Protein AF-A0A942MLQ5-F1 (afdb_monomer_lite)

pLDDT: mean 84.79, std 12.41, range [38.28, 97.06]

Secondary structure (DSSP, 8-state):
-HHHHHHHHHHHHHHHHHHHHHHHHHHHHHHHHHHH---HHHHHHHHHHHHHHHHHHHHHHHHHHH--HHHHHHHHHTT-TTHHHHHHHHHTHHHHHHIIIIIIHHHHHHHHHHHHHHHHHHHHHH-TT--HHHHHHHHHHHHHHHHHHHHHHHHHHHHHTHHHHHHHHHHHHHHHHHHH----S----GGGGG-

Radius of gyration: 20.48 Å; chains: 1; bounding box: 47×45×60 Å

Sequence (195 aa):
MTRLLFRNIKHAAVVGAATFFSAILIIFGSGIFFNKVTSLFLYFIFLIAIILVGIIFDIIGVAAAAATEPPLCARAAKKQAGALQAINLVRNADRVASFSNDVIGDIAGTVSGAIGASIIFRLVLLEPGLNTFVYGAVMTGAVAALTVSGKAFGKSYAINEANEIIFFVGKLIYIVEKKFGFKLTGKINRREKRR

Structure (mmCIF, N/CA/C/O backbone):
data_AF-A0A942MLQ5-F1
#
_entry.id   AF-A0A942MLQ5-F1
#
loop_
_atom_site.group_PDB
_atom_site.id
_atom_site.type_symbol
_atom_site.label_atom_id
_atom_site.label_alt_id
_atom_site.label_comp_id
_atom_site.label_asym_id
_atom_site.label_entity_id
_atom_site.label_seq_id
_atom_site.pdbx_PDB_ins_code
_atom_site.Cartn_x
_atom_site.Cartn_y
_atom_site.Cartn_z
_atom_site.occupancy
_atom_site.B_iso_or_equiv
_atom_site.auth_seq_id
_atom_site.auth_comp_id
_atom_site.auth_asym_id
_atom_site.auth_atom_id
_atom_site.pdbx_PDB_model_num
ATOM 1 N N . MET A 1 1 ? -6.779 32.121 12.529 1.00 60.00 1 MET A N 1
ATOM 2 C CA . MET A 1 1 ? -6.423 31.633 11.176 1.00 60.00 1 MET A CA 1
ATOM 3 C C . MET A 1 1 ? -4.965 31.167 11.082 1.00 60.00 1 MET A C 1
ATOM 5 O O . MET A 1 1 ? -4.725 30.019 10.737 1.00 60.00 1 MET A O 1
ATOM 9 N N . THR A 1 2 ? -3.991 31.979 11.499 1.00 69.44 2 THR A N 1
ATOM 10 C CA . THR A 1 2 ? -2.543 31.672 11.453 1.00 69.44 2 THR A CA 1
ATOM 11 C C . THR A 1 2 ? -2.113 30.413 12.222 1.00 69.44 2 THR A C 1
ATOM 13 O O . THR A 1 2 ? -1.355 29.614 11.687 1.00 69.44 2 THR A O 1
ATOM 16 N N . ARG A 1 3 ? -2.621 30.149 13.437 1.00 67.31 3 ARG A N 1
ATOM 17 C CA . ARG A 1 3 ? -2.227 28.945 14.213 1.00 67.31 3 ARG A CA 1
ATOM 18 C C . ARG A 1 3 ? -2.644 27.611 13.571 1.00 67.31 3 ARG A C 1
ATOM 20 O O . ARG A 1 3 ? -1.931 26.625 13.730 1.00 67.31 3 ARG A O 1
ATOM 27 N N . LEU A 1 4 ? -3.767 27.577 12.848 1.00 67.25 4 LEU A N 1
ATOM 28 C CA . LEU A 1 4 ? -4.216 26.383 12.117 1.00 67.25 4 LEU A CA 1
ATOM 29 C C . LEU A 1 4 ? -3.331 26.125 10.892 1.00 67.25 4 LEU A C 1
ATOM 31 O O . LEU A 1 4 ? -2.903 24.994 10.687 1.00 67.25 4 LEU A O 1
ATOM 35 N N . LEU A 1 5 ? -2.974 27.183 10.157 1.00 71.94 5 LEU A N 1
ATOM 36 C CA . LEU A 1 5 ? -2.016 27.120 9.049 1.00 71.94 5 LEU A CA 1
ATOM 37 C C . LEU A 1 5 ? -0.646 26.608 9.507 1.00 71.94 5 LEU A C 1
ATOM 39 O O . LEU A 1 5 ? -0.143 25.638 8.951 1.00 71.94 5 LEU A O 1
ATOM 43 N N . PHE A 1 6 ? -0.080 27.178 10.575 1.00 69.62 6 PHE A N 1
ATOM 44 C CA . PHE A 1 6 ? 1.202 26.711 11.116 1.00 69.62 6 PHE A CA 1
ATOM 45 C C . PHE A 1 6 ? 1.158 25.249 11.578 1.00 69.62 6 PHE A C 1
ATOM 47 O O . PHE A 1 6 ? 2.140 24.528 11.414 1.00 69.62 6 PHE A O 1
ATOM 54 N N . ARG A 1 7 ? 0.034 24.787 12.142 1.00 71.38 7 ARG A N 1
ATOM 55 C CA . ARG A 1 7 ? -0.126 23.384 12.549 1.00 71.38 7 ARG A CA 1
ATOM 56 C C . ARG A 1 7 ? -0.173 22.453 11.335 1.00 71.38 7 ARG A C 1
ATOM 58 O O . ARG A 1 7 ? 0.534 21.451 11.331 1.00 71.38 7 ARG A O 1
ATOM 65 N N . ASN A 1 8 ? -0.937 22.801 10.303 1.00 77.88 8 ASN A N 1
ATOM 66 C CA . ASN A 1 8 ? -1.036 22.001 9.080 1.00 77.88 8 ASN A CA 1
ATOM 67 C C . ASN A 1 8 ? 0.301 21.949 8.324 1.00 77.88 8 ASN A C 1
ATOM 69 O O . ASN A 1 8 ? 0.702 20.876 7.890 1.00 77.88 8 ASN A O 1
ATOM 73 N N . ILE A 1 9 ? 1.037 23.066 8.259 1.00 79.69 9 ILE A N 1
ATOM 74 C CA . ILE A 1 9 ? 2.380 23.122 7.656 1.00 79.69 9 ILE A CA 1
ATOM 75 C C . ILE A 1 9 ? 3.360 22.219 8.411 1.00 79.69 9 ILE A C 1
ATOM 77 O O . ILE A 1 9 ? 4.102 21.467 7.788 1.00 79.69 9 ILE A O 1
ATOM 81 N N . LYS A 1 10 ? 3.346 22.238 9.751 1.00 76.12 10 LYS A N 1
ATOM 82 C CA . LYS A 1 10 ? 4.189 21.335 10.552 1.00 76.12 10 LYS A CA 1
ATOM 83 C C . LYS A 1 10 ? 3.847 19.867 10.303 1.00 76.12 10 LYS A C 1
ATOM 85 O O . LYS A 1 10 ? 4.757 19.061 10.158 1.00 76.12 10 LYS A O 1
ATOM 90 N N . HIS A 1 11 ? 2.562 19.518 10.231 1.00 72.44 11 HIS A N 1
ATOM 91 C CA . HIS A 1 11 ? 2.149 18.149 9.917 1.00 72.44 11 HIS A CA 1
ATOM 92 C C . HIS A 1 11 ? 2.596 17.722 8.516 1.00 72.44 11 HIS A C 1
ATOM 94 O O . HIS A 1 11 ? 3.196 16.659 8.387 1.00 72.44 11 HIS A O 1
ATOM 100 N N . ALA A 1 12 ? 2.389 18.562 7.500 1.00 77.75 12 ALA A N 1
ATOM 101 C CA . ALA A 1 12 ? 2.838 18.289 6.137 1.00 77.75 12 ALA A CA 1
ATOM 102 C C . ALA A 1 12 ? 4.365 18.117 6.056 1.00 77.75 12 ALA A C 1
ATOM 104 O O . ALA A 1 12 ? 4.843 17.162 5.453 1.00 77.75 12 ALA A O 1
ATOM 105 N N . ALA A 1 13 ? 5.133 18.981 6.729 1.00 79.00 13 ALA A N 1
ATOM 106 C CA . ALA A 1 13 ? 6.591 18.887 6.771 1.00 79.00 13 ALA A CA 1
ATOM 107 C C . ALA A 1 13 ? 7.080 17.586 7.431 1.00 79.00 13 ALA A C 1
ATOM 109 O O . ALA A 1 13 ? 8.013 16.958 6.935 1.00 79.00 13 ALA A O 1
ATOM 110 N N . VAL A 1 14 ? 6.437 17.152 8.522 1.00 79.19 14 VAL A N 1
ATOM 111 C CA . VAL A 1 14 ? 6.775 15.887 9.196 1.00 79.19 14 VAL A CA 1
ATOM 112 C C . VAL A 1 14 ? 6.458 14.685 8.308 1.00 79.19 14 VAL A C 1
ATOM 114 O O . VAL A 1 14 ? 7.290 13.787 8.195 1.00 79.19 14 VAL A O 1
ATOM 117 N N . VAL A 1 15 ? 5.291 14.669 7.657 1.00 75.94 15 VAL A N 1
ATOM 118 C CA . VAL A 1 15 ? 4.901 13.586 6.741 1.00 75.94 15 VAL A CA 1
ATOM 119 C C . VAL A 1 15 ? 5.849 13.524 5.542 1.00 75.94 15 VAL A C 1
ATOM 121 O O . VAL A 1 15 ? 6.366 12.453 5.230 1.00 75.94 15 VAL A O 1
ATOM 124 N N . GLY A 1 16 ? 6.159 14.666 4.924 1.00 80.06 16 GLY A N 1
ATOM 125 C CA . GLY A 1 16 ? 7.099 14.743 3.805 1.00 80.06 16 GLY A CA 1
ATOM 126 C C . GLY A 1 16 ? 8.504 14.267 4.181 1.00 80.06 16 GLY A C 1
ATOM 127 O O . GLY A 1 16 ? 9.075 13.427 3.488 1.00 80.06 16 GLY A O 1
ATOM 128 N N . ALA A 1 17 ? 9.038 14.719 5.321 1.00 80.81 17 ALA A N 1
ATOM 129 C CA . ALA A 1 17 ? 10.341 14.267 5.807 1.00 80.81 17 ALA A CA 1
ATOM 130 C C . ALA A 1 17 ? 10.352 12.757 6.101 1.00 80.81 17 ALA A C 1
ATOM 132 O O . ALA A 1 17 ? 11.268 12.053 5.680 1.00 80.81 17 ALA A O 1
ATOM 133 N N . ALA A 1 18 ? 9.322 12.234 6.773 1.00 75.62 18 ALA A N 1
ATOM 134 C CA . ALA A 1 18 ? 9.212 10.804 7.058 1.00 75.62 18 ALA A CA 1
ATOM 135 C C . ALA A 1 18 ? 9.155 9.961 5.772 1.00 75.62 18 ALA A C 1
ATOM 137 O O . ALA A 1 18 ? 9.819 8.926 5.681 1.00 75.62 18 ALA A O 1
ATOM 138 N N . THR A 1 19 ? 8.417 10.425 4.762 1.00 77.00 19 THR A N 1
ATOM 139 C CA . THR A 1 19 ? 8.306 9.770 3.447 1.00 77.00 19 THR A CA 1
ATOM 140 C C . THR A 1 19 ? 9.649 9.773 2.720 1.00 77.00 19 THR A C 1
ATOM 142 O O . THR A 1 19 ? 10.080 8.744 2.212 1.00 77.00 19 THR A O 1
ATOM 145 N N . PHE A 1 20 ? 10.374 10.893 2.748 1.00 80.12 20 PHE A N 1
ATOM 146 C CA . PHE A 1 20 ? 11.703 11.003 2.146 1.00 80.12 20 PHE A CA 1
ATOM 147 C C . PHE A 1 20 ? 12.713 10.022 2.763 1.00 80.12 20 PHE A C 1
ATOM 149 O O . PHE A 1 20 ? 13.346 9.246 2.046 1.00 80.12 20 PHE A O 1
ATOM 156 N N . PHE A 1 21 ? 12.841 10.004 4.096 1.00 80.69 21 PHE A N 1
ATOM 157 C CA . PHE A 1 21 ? 13.790 9.108 4.768 1.00 80.69 21 PHE A CA 1
ATOM 158 C C . PHE A 1 21 ? 13.411 7.632 4.617 1.00 80.69 21 PHE A C 1
ATOM 160 O O . PHE A 1 21 ? 14.289 6.792 4.412 1.00 80.69 21 PHE A O 1
ATOM 167 N N . SER A 1 22 ? 12.118 7.304 4.686 1.00 73.94 22 SER A N 1
ATOM 168 C CA . SER A 1 22 ? 11.652 5.929 4.470 1.00 73.94 22 SER A CA 1
ATOM 169 C C . SER A 1 22 ? 11.869 5.471 3.027 1.00 73.94 22 SER A C 1
ATOM 171 O O . SER A 1 22 ? 12.353 4.358 2.826 1.00 73.94 22 SER A O 1
ATOM 173 N N . ALA A 1 23 ? 11.619 6.331 2.034 1.00 75.81 23 ALA A N 1
ATOM 174 C CA . ALA A 1 23 ? 11.905 6.039 0.632 1.00 75.81 23 ALA A CA 1
ATOM 175 C C . ALA A 1 23 ? 13.398 5.762 0.406 1.00 75.81 23 ALA A C 1
ATOM 177 O O . ALA A 1 23 ? 13.736 4.744 -0.196 1.00 75.81 23 ALA A O 1
ATOM 178 N N . ILE A 1 24 ? 14.297 6.597 0.947 1.00 80.38 24 ILE A N 1
ATOM 179 C CA . ILE A 1 24 ? 15.747 6.355 0.863 1.00 80.38 24 ILE A CA 1
ATOM 180 C C . ILE A 1 24 ? 16.102 5.005 1.475 1.00 80.38 24 ILE A C 1
ATOM 182 O O . ILE A 1 24 ? 16.801 4.224 0.838 1.00 80.38 24 ILE A O 1
ATOM 186 N N . LEU A 1 25 ? 15.613 4.709 2.680 1.00 81.50 25 LEU A N 1
ATOM 187 C CA . LEU A 1 25 ? 15.942 3.471 3.384 1.00 81.50 25 LEU A CA 1
ATOM 188 C C . LEU A 1 25 ? 15.475 2.233 2.605 1.00 81.50 25 LEU A C 1
ATOM 190 O O . LEU A 1 25 ? 16.224 1.262 2.487 1.00 81.50 25 LEU A O 1
ATOM 194 N N . ILE A 1 26 ? 14.273 2.282 2.025 1.00 77.19 26 ILE A N 1
ATOM 195 C CA . ILE A 1 26 ? 13.730 1.196 1.203 1.00 77.19 26 ILE A CA 1
ATOM 196 C C . ILE A 1 26 ? 14.521 1.050 -0.098 1.00 77.19 26 ILE A C 1
ATOM 198 O O . ILE A 1 26 ? 14.861 -0.074 -0.465 1.00 77.19 26 ILE A O 1
ATOM 202 N N . ILE A 1 27 ? 14.852 2.148 -0.784 1.00 77.38 27 ILE A N 1
ATOM 203 C CA . ILE A 1 27 ? 15.607 2.114 -2.046 1.00 77.38 27 ILE A CA 1
ATOM 204 C C . ILE A 1 27 ? 17.033 1.607 -1.810 1.00 77.38 27 ILE A C 1
ATOM 206 O O . ILE A 1 27 ? 17.480 0.712 -2.525 1.00 77.38 27 ILE A O 1
ATOM 210 N N . PHE A 1 28 ? 17.729 2.101 -0.783 1.00 79.88 28 PHE A N 1
ATOM 211 C CA . PHE A 1 28 ? 19.068 1.622 -0.424 1.00 79.88 28 PHE A CA 1
ATOM 212 C C . PHE A 1 28 ? 19.047 0.145 -0.020 1.00 79.88 28 PHE A C 1
ATOM 214 O O . PHE A 1 28 ? 19.855 -0.643 -0.512 1.00 79.88 28 PHE A O 1
ATOM 221 N N . GLY A 1 29 ? 18.099 -0.249 0.839 1.00 76.50 29 GLY A N 1
ATOM 222 C CA . GLY A 1 29 ? 17.946 -1.638 1.273 1.00 76.50 29 GLY A CA 1
ATOM 223 C C . GLY A 1 29 ? 17.643 -2.581 0.107 1.00 76.50 29 GLY A C 1
ATOM 224 O O . GLY A 1 29 ? 18.272 -3.632 -0.024 1.00 76.50 29 GLY A O 1
ATOM 225 N N . SER A 1 30 ? 16.740 -2.170 -0.786 1.00 72.12 30 SER A N 1
ATOM 226 C CA . SER A 1 30 ? 16.401 -2.926 -1.994 1.00 72.12 30 SER A CA 1
ATOM 227 C C . SER A 1 30 ? 17.587 -3.000 -2.956 1.00 72.12 30 SER A C 1
ATOM 229 O O . SER A 1 30 ? 17.859 -4.065 -3.496 1.00 72.12 30 SER A O 1
ATOM 231 N N . GLY A 1 31 ? 18.352 -1.916 -3.127 1.00 72.88 31 GLY A N 1
ATOM 232 C CA . GLY A 1 31 ? 19.551 -1.889 -3.970 1.00 72.88 31 GLY A CA 1
ATOM 233 C C . GLY A 1 31 ? 20.620 -2.892 -3.525 1.00 72.88 31 GLY A C 1
ATOM 234 O O . GLY A 1 31 ? 21.163 -3.626 -4.351 1.00 72.88 31 GLY A O 1
ATOM 235 N N . ILE A 1 32 ? 20.868 -3.006 -2.214 1.00 75.69 32 ILE A N 1
ATOM 236 C CA . ILE A 1 32 ? 21.791 -4.011 -1.653 1.00 75.69 32 ILE A CA 1
ATOM 237 C C . ILE A 1 32 ? 21.293 -5.435 -1.937 1.00 75.69 32 ILE A C 1
ATOM 239 O O . ILE A 1 32 ? 22.094 -6.316 -2.257 1.00 75.69 32 ILE A O 1
ATOM 243 N N . PHE A 1 33 ? 19.981 -5.669 -1.836 1.00 73.12 33 PHE A N 1
ATOM 244 C CA . PHE A 1 33 ? 19.376 -6.963 -2.150 1.00 73.12 33 PHE A CA 1
ATOM 245 C C . PHE A 1 33 ? 19.506 -7.294 -3.643 1.00 73.12 33 PHE A C 1
ATOM 247 O O . PHE A 1 33 ? 19.950 -8.385 -4.000 1.00 73.12 33 PHE A O 1
ATOM 254 N N . PHE A 1 34 ? 19.217 -6.333 -4.520 1.00 72.00 34 PHE A N 1
ATOM 255 C CA . PHE A 1 34 ? 19.282 -6.508 -5.969 1.00 72.00 34 PHE A CA 1
ATOM 256 C C . PHE A 1 34 ? 20.694 -6.734 -6.502 1.00 72.00 34 PHE A C 1
ATOM 258 O O . PHE A 1 34 ? 20.864 -7.523 -7.425 1.00 72.00 34 PHE A O 1
ATOM 265 N N . ASN A 1 35 ? 21.718 -6.143 -5.884 1.00 69.31 35 ASN A N 1
ATOM 266 C CA . ASN A 1 35 ? 23.110 -6.407 -6.261 1.00 69.31 35 ASN A CA 1
ATOM 267 C C . ASN A 1 35 ? 23.526 -7.875 -6.052 1.00 69.31 35 ASN A C 1
ATOM 269 O O . ASN A 1 35 ? 24.454 -8.346 -6.704 1.00 69.31 35 ASN A O 1
ATOM 273 N N . LYS A 1 36 ? 22.838 -8.616 -5.172 1.00 71.75 36 LYS A N 1
ATOM 274 C CA . LYS A 1 36 ? 23.066 -10.056 -4.951 1.00 71.75 36 LYS A CA 1
ATOM 275 C C . LYS A 1 36 ? 22.196 -10.947 -5.834 1.00 71.75 36 LYS A C 1
ATOM 277 O O . LYS A 1 36 ? 22.463 -12.139 -5.955 1.00 71.75 36 LYS A O 1
ATOM 282 N N . VAL A 1 37 ? 21.144 -10.387 -6.424 1.00 72.06 37 VAL A N 1
ATOM 283 C CA . VAL A 1 37 ? 20.175 -11.120 -7.231 1.00 72.06 37 VAL A CA 1
ATOM 284 C C . VAL A 1 37 ? 20.578 -11.045 -8.697 1.00 72.06 37 VAL A C 1
ATOM 286 O O . VAL A 1 37 ? 20.600 -9.982 -9.316 1.00 72.06 37 VAL A O 1
ATOM 289 N N . THR A 1 38 ? 20.891 -12.196 -9.282 1.00 68.94 38 THR A N 1
ATOM 290 C CA . THR A 1 38 ? 21.306 -12.282 -10.689 1.00 68.94 38 THR A CA 1
ATOM 291 C C . THR A 1 38 ? 20.139 -12.497 -11.646 1.00 68.94 38 THR A C 1
ATOM 293 O O . THR A 1 38 ? 20.246 -12.144 -12.818 1.00 68.94 38 THR A O 1
ATOM 296 N N . SER A 1 39 ? 19.020 -13.058 -11.175 1.00 82.56 39 SER A N 1
ATOM 297 C CA . SER A 1 39 ? 17.909 -13.452 -12.041 1.00 82.56 39 SER A CA 1
ATOM 298 C C . SER A 1 39 ? 16.901 -12.323 -12.247 1.00 82.56 39 SER A C 1
ATOM 300 O O . SER A 1 39 ? 16.313 -11.784 -11.311 1.00 82.56 39 SER A O 1
ATOM 302 N N . LEU A 1 40 ? 16.651 -12.009 -13.517 1.00 83.00 40 LEU A N 1
ATOM 303 C CA . LEU A 1 40 ? 15.707 -10.975 -13.945 1.00 83.00 40 LEU A CA 1
ATOM 304 C C . LEU A 1 40 ? 14.272 -11.272 -13.467 1.00 83.00 40 LEU A C 1
ATOM 306 O O . LEU A 1 40 ? 13.530 -10.372 -13.082 1.00 83.00 40 LEU A O 1
ATOM 310 N N . PHE A 1 41 ? 13.916 -12.554 -13.370 1.00 85.81 41 PHE A N 1
ATOM 311 C CA . PHE A 1 41 ? 12.640 -13.020 -12.825 1.00 85.81 41 PHE A CA 1
ATOM 312 C C . PHE A 1 41 ? 12.371 -12.537 -11.388 1.00 85.81 41 PHE A C 1
ATOM 314 O O . PHE A 1 41 ? 11.255 -12.124 -11.071 1.00 85.81 41 PHE A O 1
ATOM 321 N N . LEU A 1 42 ? 13.393 -12.515 -10.523 1.00 85.88 42 LEU A N 1
ATOM 322 C CA . LEU A 1 42 ? 13.237 -12.055 -9.140 1.00 85.88 42 LEU A CA 1
ATOM 323 C C . LEU A 1 42 ? 12.939 -10.549 -9.054 1.00 85.88 42 LEU A C 1
ATOM 325 O O . LEU A 1 42 ? 12.217 -10.132 -8.148 1.00 85.88 42 LEU A O 1
ATOM 329 N N . TYR A 1 43 ? 13.412 -9.740 -10.008 1.00 85.56 43 TYR A N 1
ATOM 330 C CA . TYR A 1 43 ? 13.071 -8.314 -10.063 1.00 85.56 43 TYR A CA 1
ATOM 331 C C . TYR A 1 43 ? 11.586 -8.098 -10.363 1.00 85.56 43 TYR A C 1
ATOM 333 O O . TYR A 1 43 ? 10.948 -7.273 -9.710 1.00 85.56 43 TYR A O 1
ATOM 341 N N . PHE A 1 44 ? 11.016 -8.861 -11.302 1.00 89.75 44 PHE A N 1
ATOM 342 C CA . PHE A 1 44 ? 9.585 -8.790 -11.603 1.00 89.75 44 PHE A CA 1
ATOM 343 C C . PHE A 1 44 ? 8.721 -9.238 -10.419 1.00 89.75 44 PHE A C 1
ATOM 345 O O . PHE A 1 44 ? 7.721 -8.586 -10.123 1.00 89.75 44 PHE A O 1
ATOM 352 N N . ILE A 1 45 ? 9.119 -10.292 -9.697 1.00 90.56 45 ILE A N 1
ATOM 353 C CA . ILE A 1 45 ? 8.418 -10.715 -8.472 1.00 90.56 45 ILE A CA 1
ATOM 354 C C . ILE A 1 45 ? 8.422 -9.593 -7.434 1.00 90.56 45 ILE A C 1
ATOM 356 O O . ILE A 1 45 ? 7.380 -9.276 -6.862 1.00 90.56 45 ILE A O 1
ATOM 360 N N . PHE A 1 46 ? 9.581 -8.979 -7.195 1.00 88.38 46 PHE A N 1
ATOM 361 C CA . PHE A 1 46 ? 9.704 -7.919 -6.199 1.00 88.38 46 PHE A CA 1
ATOM 362 C C . PHE A 1 46 ? 8.912 -6.665 -6.593 1.00 88.38 46 PHE A C 1
ATOM 364 O O . PHE A 1 46 ? 8.255 -6.055 -5.750 1.00 88.38 46 PHE A O 1
ATOM 371 N N . LEU A 1 47 ? 8.906 -6.322 -7.884 1.00 91.19 47 LEU A N 1
ATOM 372 C CA . LEU A 1 47 ? 8.081 -5.249 -8.426 1.00 91.19 47 LEU A CA 1
ATOM 373 C C . LEU A 1 47 ? 6.589 -5.497 -8.168 1.00 91.19 47 LEU A C 1
ATOM 375 O O . LEU A 1 47 ? 5.909 -4.629 -7.622 1.00 91.19 47 LEU A O 1
ATOM 379 N N . ILE A 1 48 ? 6.087 -6.683 -8.528 1.00 93.12 48 ILE A N 1
ATOM 380 C CA . ILE A 1 48 ? 4.681 -7.052 -8.313 1.00 93.12 48 ILE A CA 1
ATOM 381 C C . ILE A 1 48 ? 4.353 -7.030 -6.818 1.00 93.12 48 ILE A C 1
ATOM 383 O O . ILE A 1 48 ? 3.310 -6.506 -6.434 1.00 93.12 48 ILE A O 1
ATOM 387 N N . ALA A 1 49 ? 5.248 -7.531 -5.963 1.00 91.75 49 ALA A N 1
ATOM 388 C CA . ALA A 1 49 ? 5.054 -7.509 -4.517 1.00 91.75 49 ALA A CA 1
ATOM 389 C C . ALA A 1 49 ? 4.871 -6.079 -3.979 1.00 91.75 49 ALA A C 1
ATOM 391 O O . ALA A 1 49 ? 3.954 -5.840 -3.196 1.00 91.75 49 ALA A O 1
ATOM 392 N N . ILE A 1 50 ? 5.678 -5.113 -4.430 1.00 91.44 50 ILE A N 1
ATOM 393 C CA . ILE A 1 50 ? 5.548 -3.709 -4.005 1.00 91.44 50 ILE A CA 1
ATOM 394 C C . ILE A 1 50 ? 4.247 -3.082 -4.504 1.00 91.44 50 ILE A C 1
ATOM 396 O O . ILE A 1 50 ? 3.571 -2.402 -3.731 1.00 91.44 50 ILE A O 1
ATOM 400 N N . ILE A 1 51 ? 3.864 -3.338 -5.758 1.00 93.50 51 ILE A N 1
ATOM 401 C CA . ILE A 1 51 ? 2.588 -2.854 -6.305 1.00 93.50 51 ILE A CA 1
ATOM 402 C C . ILE A 1 51 ? 1.417 -3.411 -5.480 1.00 93.50 51 ILE A C 1
ATOM 404 O O . ILE A 1 51 ? 0.525 -2.658 -5.091 1.00 93.50 51 ILE A O 1
ATOM 408 N N . LEU A 1 52 ? 1.443 -4.705 -5.144 1.00 94.00 52 LEU A N 1
ATOM 409 C CA . LEU A 1 52 ? 0.411 -5.340 -4.321 1.00 94.00 52 LEU A CA 1
ATOM 410 C C . LEU A 1 52 ? 0.348 -4.749 -2.913 1.00 94.00 52 LEU A C 1
ATOM 412 O O . LEU A 1 52 ? -0.747 -4.493 -2.421 1.00 94.00 52 LEU A O 1
ATOM 416 N N . VAL A 1 53 ? 1.494 -4.484 -2.279 1.00 92.44 53 VAL A N 1
ATOM 417 C CA . VAL A 1 53 ? 1.532 -3.785 -0.986 1.00 92.44 53 VAL A CA 1
ATOM 418 C C . VAL A 1 53 ? 0.859 -2.417 -1.109 1.00 92.44 53 VAL A C 1
ATOM 420 O O . VAL A 1 53 ? -0.022 -2.109 -0.309 1.00 92.44 53 VAL A O 1
ATOM 423 N N . GLY A 1 54 ? 1.188 -1.634 -2.141 1.00 93.31 54 GLY A N 1
ATOM 424 C CA . GLY A 1 54 ? 0.546 -0.341 -2.393 1.00 93.31 54 GLY A CA 1
ATOM 425 C C . GLY A 1 54 ? -0.976 -0.441 -2.559 1.00 93.31 54 GLY A C 1
ATOM 426 O O . GLY A 1 54 ? -1.709 0.366 -1.992 1.00 93.31 54 GLY A O 1
ATOM 427 N N . ILE A 1 55 ? -1.467 -1.455 -3.277 1.00 94.25 55 ILE A N 1
ATOM 428 C CA . ILE A 1 55 ? -2.909 -1.703 -3.452 1.00 94.25 55 ILE A CA 1
ATOM 429 C C . ILE A 1 55 ? -3.572 -2.115 -2.129 1.00 94.25 55 ILE A C 1
ATOM 431 O O . ILE A 1 55 ? -4.652 -1.626 -1.809 1.00 94.25 55 ILE A O 1
ATOM 435 N N . ILE A 1 56 ? -2.941 -2.987 -1.337 1.00 94.88 56 ILE A N 1
ATOM 436 C CA . ILE A 1 56 ? -3.479 -3.426 -0.039 1.00 94.88 56 ILE A CA 1
ATOM 437 C C . ILE A 1 56 ? -3.627 -2.235 0.911 1.00 94.88 56 ILE A C 1
ATOM 439 O O . ILE A 1 56 ? -4.657 -2.101 1.569 1.00 94.88 56 ILE A O 1
ATOM 443 N N . PHE A 1 57 ? -2.627 -1.354 0.974 1.00 94.06 57 PHE A N 1
ATOM 444 C CA . PHE A 1 57 ? -2.715 -0.151 1.799 1.00 94.06 57 PHE A CA 1
ATOM 445 C C . PHE A 1 57 ? -3.772 0.835 1.280 1.00 94.06 57 PHE A C 1
ATOM 447 O O . PHE A 1 57 ? -4.498 1.396 2.096 1.00 94.06 57 PHE A O 1
ATOM 454 N N . ASP A 1 58 ? -3.958 0.962 -0.038 1.00 94.62 58 ASP A N 1
ATOM 455 C CA . ASP A 1 58 ? -5.064 1.744 -0.618 1.00 94.62 58 ASP A CA 1
ATOM 456 C C . ASP A 1 58 ? -6.434 1.210 -0.160 1.00 94.62 58 ASP A C 1
ATOM 458 O O . ASP A 1 58 ? -7.281 1.965 0.316 1.00 94.62 58 ASP A O 1
ATOM 462 N N . ILE A 1 59 ? -6.623 -0.116 -0.196 1.00 95.50 59 ILE A N 1
ATOM 463 C CA . ILE A 1 59 ? -7.837 -0.787 0.297 1.00 95.50 59 ILE A CA 1
ATOM 464 C C . ILE A 1 59 ? -8.061 -0.486 1.783 1.00 95.50 59 ILE A C 1
ATOM 466 O O . ILE A 1 59 ? -9.189 -0.202 2.180 1.00 95.50 59 ILE A O 1
ATOM 470 N N . ILE A 1 60 ? -7.009 -0.512 2.609 1.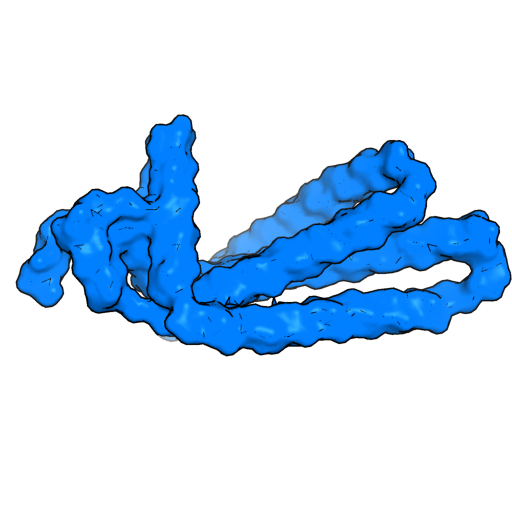00 96.06 60 ILE A N 1
ATOM 471 C CA . ILE A 1 60 ? -7.106 -0.178 4.039 1.00 96.06 60 ILE A CA 1
ATOM 472 C C . ILE A 1 60 ? -7.507 1.289 4.229 1.00 96.06 60 ILE A C 1
ATOM 474 O O . ILE A 1 60 ? -8.370 1.572 5.059 1.00 96.06 60 ILE A O 1
ATOM 478 N N . GLY A 1 61 ? -6.916 2.215 3.470 1.00 95.44 61 GLY A N 1
ATOM 479 C CA . GLY A 1 61 ? -7.244 3.638 3.544 1.00 95.44 61 GLY A CA 1
ATOM 480 C C . GLY A 1 61 ? -8.690 3.928 3.141 1.00 95.44 61 GLY A C 1
ATOM 481 O O . GLY A 1 61 ? -9.399 4.645 3.847 1.00 95.44 61 GLY A O 1
ATOM 482 N N . VAL A 1 62 ? -9.161 3.314 2.052 1.00 95.75 62 VAL A N 1
ATOM 483 C CA . VAL A 1 62 ? -10.557 3.420 1.594 1.00 95.75 62 VAL A CA 1
ATOM 484 C C . VAL A 1 62 ? -11.516 2.786 2.603 1.00 95.75 62 VAL A C 1
ATOM 486 O O . VAL A 1 62 ? -12.520 3.401 2.959 1.00 95.75 62 VAL A O 1
ATOM 489 N N . ALA A 1 63 ? -11.194 1.599 3.121 1.00 96.50 63 ALA A N 1
ATOM 490 C CA . ALA A 1 63 ? -11.991 0.942 4.153 1.00 96.50 63 ALA A CA 1
ATOM 491 C C . ALA A 1 63 ? -12.052 1.774 5.443 1.00 96.50 63 ALA A C 1
ATOM 493 O O . ALA A 1 63 ? -13.102 1.839 6.072 1.00 96.50 63 ALA A O 1
ATOM 494 N N . ALA A 1 64 ? -10.967 2.454 5.830 1.00 95.94 64 ALA A N 1
ATOM 495 C CA . ALA A 1 64 ? -10.943 3.311 7.017 1.00 95.94 64 ALA A CA 1
ATOM 496 C C . ALA A 1 64 ? -11.907 4.491 6.883 1.00 95.94 64 ALA A C 1
ATOM 498 O O . ALA A 1 64 ? -12.577 4.834 7.853 1.00 95.94 64 ALA A O 1
ATOM 499 N N . ALA A 1 65 ? -11.994 5.072 5.684 1.00 94.06 65 ALA A N 1
ATOM 500 C CA . ALA A 1 65 ? -12.923 6.154 5.380 1.00 94.06 65 ALA A CA 1
ATOM 501 C C . ALA A 1 65 ? -14.384 5.678 5.255 1.00 94.06 65 ALA A C 1
ATOM 503 O O . ALA A 1 65 ? -15.298 6.440 5.555 1.00 94.06 65 ALA A O 1
ATOM 504 N N . ALA A 1 66 ? -14.612 4.435 4.816 1.00 95.31 66 ALA A N 1
ATOM 505 C CA . ALA A 1 66 ? -15.950 3.874 4.610 1.00 95.31 66 ALA A CA 1
ATOM 506 C C . ALA A 1 66 ? -16.538 3.160 5.846 1.00 95.31 66 ALA A C 1
ATOM 508 O O . ALA A 1 66 ? -17.755 2.999 5.948 1.00 95.31 66 ALA A O 1
ATOM 509 N N . ALA A 1 67 ? -15.700 2.697 6.776 1.00 95.62 67 ALA A N 1
ATOM 510 C CA . ALA A 1 67 ? -16.132 1.957 7.958 1.00 95.62 67 ALA A CA 1
ATOM 511 C C . ALA A 1 67 ? -16.918 2.839 8.940 1.00 95.62 67 ALA A C 1
ATOM 513 O O . ALA A 1 67 ? -16.694 4.042 9.059 1.00 95.62 67 ALA A O 1
ATOM 514 N N . THR A 1 68 ? -17.827 2.221 9.696 1.00 94.69 68 THR A N 1
ATOM 515 C CA . THR A 1 68 ? -18.691 2.917 10.656 1.00 94.69 68 THR A CA 1
ATOM 516 C C . THR A 1 68 ? -18.481 2.392 12.075 1.00 94.69 68 THR A C 1
ATOM 518 O O . THR A 1 68 ? -18.182 1.221 12.307 1.00 94.69 68 THR A O 1
ATOM 521 N N . GLU A 1 69 ? -18.631 3.264 13.075 1.00 92.81 69 GLU A N 1
ATOM 522 C CA . GLU A 1 69 ? -18.432 2.881 14.480 1.00 92.81 69 GLU A CA 1
ATOM 523 C C . GLU A 1 69 ? -19.447 1.852 15.029 1.00 92.81 69 GLU A C 1
ATOM 525 O O . GLU A 1 69 ? -19.014 0.963 15.769 1.00 92.81 69 GLU A O 1
ATOM 530 N N . PRO A 1 70 ? -20.765 1.894 14.721 1.00 92.88 70 PRO A N 1
ATOM 531 C CA . PRO A 1 70 ? -21.748 1.046 15.405 1.00 92.88 70 PRO A CA 1
ATOM 532 C C . PRO A 1 70 ? -21.479 -0.472 15.311 1.00 92.88 70 PRO A C 1
ATOM 534 O O . PRO A 1 70 ? -21.504 -1.135 16.358 1.00 92.88 70 PRO A O 1
ATOM 537 N N . PRO A 1 71 ? -21.142 -1.049 14.135 1.00 91.88 71 PRO A N 1
ATOM 538 C CA . PRO A 1 71 ? -20.778 -2.465 14.030 1.00 91.88 71 PRO A CA 1
ATOM 539 C C . PRO A 1 71 ? -19.541 -2.832 14.866 1.00 91.88 71 PRO A C 1
ATOM 541 O O . PRO A 1 71 ? -19.497 -3.887 15.506 1.00 91.88 71 PRO A O 1
ATOM 544 N N . LEU A 1 72 ? -18.543 -1.945 14.923 1.00 92.19 72 LEU A N 1
ATOM 545 C CA . LEU A 1 72 ? -17.313 -2.156 15.690 1.00 92.19 72 LEU A CA 1
ATOM 546 C C . LEU A 1 72 ? -17.550 -2.035 17.203 1.00 92.19 72 LEU A C 1
ATOM 548 O O . LEU A 1 72 ? -17.007 -2.818 17.987 1.00 92.19 72 LEU A O 1
ATOM 552 N N . CYS A 1 73 ? -18.420 -1.118 17.625 1.00 91.25 73 CYS A N 1
ATOM 553 C CA . CYS A 1 73 ? -18.865 -0.988 19.011 1.00 91.25 73 CYS A CA 1
ATOM 554 C C . CYS A 1 73 ? -19.608 -2.241 19.491 1.00 91.25 73 CYS A C 1
ATOM 556 O O . CYS A 1 73 ? -19.358 -2.709 20.606 1.00 91.25 73 CYS A O 1
ATOM 558 N N . ALA A 1 74 ? -20.445 -2.851 18.645 1.00 93.31 74 ALA A N 1
ATOM 559 C CA . ALA A 1 74 ? -21.087 -4.129 18.954 1.00 93.31 74 ALA A CA 1
ATOM 560 C C . ALA A 1 74 ? -20.052 -5.255 19.165 1.00 93.31 74 ALA A C 1
ATOM 562 O O . ALA A 1 74 ? -20.142 -6.026 20.128 1.00 93.31 74 ALA A O 1
ATOM 563 N N . ARG A 1 75 ? -19.007 -5.312 18.329 1.00 92.56 75 ARG A N 1
ATOM 564 C CA . ARG A 1 75 ? -17.876 -6.246 18.497 1.00 92.56 75 ARG A CA 1
ATOM 565 C C . ARG A 1 75 ? -17.089 -5.985 19.787 1.00 92.56 75 ARG A C 1
ATOM 567 O O . ARG A 1 75 ? -16.727 -6.926 20.499 1.00 92.56 75 ARG A O 1
ATOM 574 N N . ALA A 1 76 ? -16.888 -4.718 20.149 1.00 90.31 76 ALA A N 1
ATOM 575 C CA . ALA A 1 76 ? -16.236 -4.326 21.398 1.00 90.31 76 ALA A CA 1
ATOM 576 C C . ALA A 1 76 ? -17.084 -4.653 22.642 1.00 90.31 76 ALA A C 1
ATOM 578 O O . ALA A 1 76 ? -16.540 -5.022 23.689 1.00 90.31 76 ALA A O 1
ATOM 579 N N . ALA A 1 77 ? -18.415 -4.568 22.548 1.00 91.44 77 ALA A N 1
ATOM 580 C CA . ALA A 1 77 ? -19.332 -4.989 23.607 1.00 91.44 77 ALA A CA 1
ATOM 581 C C . ALA A 1 77 ? -19.221 -6.498 23.875 1.00 91.44 77 ALA A C 1
ATOM 583 O O . ALA A 1 77 ? -19.139 -6.905 25.035 1.00 91.44 77 ALA A O 1
ATOM 584 N N . LYS A 1 78 ? -19.069 -7.301 22.811 1.00 93.69 78 LYS A N 1
ATOM 585 C CA . LYS A 1 78 ? -18.758 -8.742 22.874 1.00 93.69 78 LYS A CA 1
ATOM 586 C C . LYS A 1 78 ? -17.309 -9.055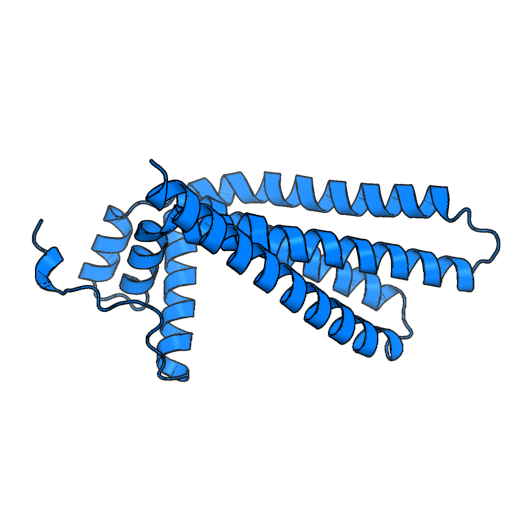 23.283 1.00 93.69 78 LYS A C 1
ATOM 588 O O . LYS A 1 78 ? -16.912 -10.215 23.270 1.00 93.69 78 LYS A O 1
ATOM 593 N N . LYS A 1 79 ? -16.512 -8.044 23.658 1.00 88.81 79 LYS A N 1
ATOM 594 C CA . LYS A 1 79 ? -15.102 -8.168 24.077 1.00 88.81 79 LYS A CA 1
ATOM 595 C C . LYS A 1 79 ? -14.209 -8.865 23.039 1.00 88.81 79 LYS A C 1
ATOM 597 O O . LYS A 1 79 ? -13.246 -9.535 23.406 1.00 88.81 79 LYS A O 1
ATOM 602 N N . GLN A 1 80 ? -14.497 -8.693 21.749 1.00 92.44 80 GLN A N 1
ATOM 603 C CA . GLN A 1 80 ? -13.628 -9.226 20.703 1.00 92.44 80 GLN A CA 1
ATOM 604 C C . GLN A 1 80 ? -12.274 -8.498 20.691 1.00 92.44 80 GLN A C 1
ATOM 606 O O . GLN A 1 80 ? -12.206 -7.267 20.744 1.00 92.44 80 GLN A O 1
ATOM 611 N N . ALA A 1 81 ? -11.186 -9.266 20.624 1.00 90.69 81 ALA A N 1
ATOM 612 C CA . ALA A 1 81 ? -9.828 -8.733 20.550 1.00 90.69 81 ALA A CA 1
ATOM 613 C C . ALA A 1 81 ? -9.631 -7.915 19.262 1.00 90.69 81 ALA A C 1
ATOM 615 O O . ALA A 1 81 ? -10.010 -8.369 18.185 1.00 90.69 81 ALA A O 1
ATOM 616 N N . GLY A 1 82 ? -9.042 -6.720 19.371 1.00 89.94 82 GLY A N 1
ATOM 617 C CA . GLY A 1 82 ? -8.856 -5.806 18.237 1.00 89.94 82 GLY A CA 1
ATOM 618 C C . GLY A 1 82 ? -10.013 -4.840 17.970 1.00 89.94 82 GLY A C 1
ATOM 619 O O . GLY A 1 82 ? -9.833 -3.890 17.216 1.00 89.94 82 GLY A O 1
ATOM 620 N N . ALA A 1 83 ? -11.180 -5.011 18.606 1.00 92.44 83 ALA A N 1
ATOM 621 C CA . ALA A 1 83 ? -12.333 -4.136 18.360 1.00 92.44 83 ALA A CA 1
ATOM 622 C C . ALA A 1 83 ? -12.077 -2.680 18.791 1.00 92.44 83 ALA A C 1
ATOM 624 O O . ALA A 1 83 ? -12.482 -1.744 18.113 1.00 92.44 83 ALA A O 1
ATOM 625 N N . LEU A 1 84 ? -11.365 -2.484 19.905 1.00 90.06 84 LEU A N 1
ATOM 626 C CA . LEU A 1 84 ? -10.992 -1.154 20.396 1.00 90.06 84 LEU A CA 1
ATOM 627 C C . LEU A 1 84 ? -10.006 -0.451 19.451 1.00 90.06 84 LEU A C 1
ATOM 629 O O . LEU A 1 84 ? -10.156 0.734 19.170 1.00 90.06 84 LEU A O 1
ATOM 633 N N . GLN A 1 85 ? -9.030 -1.193 18.932 1.00 92.94 85 GLN A N 1
ATOM 634 C CA . GLN A 1 85 ? -8.070 -0.726 17.936 1.00 92.94 85 GLN A CA 1
ATOM 635 C C . GLN A 1 85 ? -8.790 -0.324 16.645 1.00 92.94 85 GLN A C 1
ATOM 637 O O . GLN A 1 85 ? -8.537 0.754 16.120 1.00 92.94 85 GLN A O 1
ATOM 642 N N . ALA A 1 86 ? -9.735 -1.147 16.182 1.00 93.69 86 ALA A N 1
ATOM 643 C CA . ALA A 1 86 ? -10.546 -0.869 15.001 1.00 93.69 86 ALA A CA 1
ATOM 644 C C . ALA A 1 86 ? -11.374 0.419 15.151 1.00 93.69 86 ALA A C 1
ATOM 646 O O . ALA A 1 86 ? -11.354 1.263 14.263 1.00 93.69 86 ALA A O 1
ATOM 647 N N . ILE A 1 87 ? -12.025 0.628 16.304 1.00 94.25 87 ILE A N 1
ATOM 648 C CA . ILE A 1 87 ? -12.741 1.885 16.595 1.00 94.25 87 ILE A CA 1
ATOM 649 C C . ILE A 1 87 ? -11.780 3.080 16.543 1.00 94.25 87 ILE A C 1
ATOM 651 O O . ILE A 1 87 ? -12.115 4.118 15.983 1.00 94.25 87 ILE A O 1
ATOM 655 N N . ASN A 1 88 ? -10.568 2.945 17.092 1.00 92.62 88 ASN A N 1
ATOM 656 C CA . ASN A 1 88 ? -9.577 4.018 17.033 1.00 92.62 88 ASN A CA 1
ATOM 657 C C . ASN A 1 88 ? -9.105 4.320 15.599 1.00 92.62 88 ASN A C 1
ATOM 659 O O . ASN A 1 88 ? -8.804 5.475 15.307 1.00 92.62 88 ASN A O 1
ATOM 663 N N . LEU A 1 89 ? -9.048 3.317 14.716 1.00 93.75 89 LEU A N 1
ATOM 664 C CA . LEU A 1 89 ? -8.753 3.523 13.294 1.00 93.75 89 LEU A CA 1
ATOM 665 C C . LEU A 1 89 ? -9.859 4.335 12.616 1.00 93.75 89 LEU A C 1
ATOM 667 O O . LEU A 1 89 ? -9.543 5.331 11.976 1.00 93.75 89 LEU A O 1
ATOM 671 N N . VAL A 1 90 ? -11.132 3.980 12.829 1.00 94.75 90 VAL A N 1
ATOM 672 C CA . VAL A 1 90 ? -12.281 4.723 12.269 1.00 94.75 90 VAL A CA 1
ATOM 673 C C . VAL A 1 90 ? -12.339 6.154 12.808 1.00 94.75 90 VAL A C 1
ATOM 675 O O . VAL A 1 90 ? -12.490 7.102 12.047 1.00 94.75 90 VAL A O 1
ATOM 678 N N . ARG A 1 91 ? -12.101 6.354 14.111 1.00 92.94 91 ARG A N 1
ATOM 679 C CA . ARG A 1 91 ? -12.047 7.697 14.724 1.00 92.94 91 ARG A CA 1
ATOM 680 C C . ARG A 1 91 ? -10.920 8.582 14.193 1.00 92.94 91 ARG A C 1
ATOM 682 O O . ARG A 1 91 ? -10.981 9.798 14.337 1.00 92.94 91 ARG A O 1
ATOM 689 N N . ASN A 1 92 ? -9.872 7.982 13.632 1.00 92.19 92 ASN A N 1
ATOM 690 C CA . ASN A 1 92 ? -8.751 8.688 13.017 1.00 92.19 92 ASN A CA 1
ATOM 691 C C . ASN A 1 92 ? -8.664 8.388 11.512 1.00 92.19 92 ASN A C 1
ATOM 693 O O . ASN A 1 92 ? -7.558 8.407 10.965 1.00 92.19 92 ASN A O 1
ATOM 697 N N . ALA A 1 93 ? -9.800 8.113 10.856 1.00 92.38 93 ALA A N 1
ATOM 698 C CA . ALA A 1 93 ? -9.858 7.683 9.461 1.00 92.38 93 ALA A CA 1
ATOM 699 C C . ALA A 1 93 ? -9.052 8.597 8.531 1.00 92.38 93 ALA A C 1
ATOM 701 O O . ALA A 1 93 ? -8.254 8.090 7.752 1.00 92.38 93 ALA A O 1
ATOM 702 N N . ASP A 1 94 ? -9.144 9.921 8.692 1.00 89.62 94 ASP A N 1
ATOM 703 C CA . ASP A 1 94 ? -8.385 10.892 7.887 1.00 89.62 94 ASP A CA 1
ATOM 704 C C . ASP A 1 94 ? -6.868 10.649 7.934 1.00 89.62 94 ASP A C 1
ATOM 706 O O . ASP A 1 94 ? -6.178 10.701 6.917 1.00 89.62 94 ASP A O 1
ATOM 710 N N . ARG A 1 95 ? -6.327 10.347 9.123 1.00 88.25 95 ARG A N 1
ATOM 711 C CA . ARG A 1 95 ? -4.892 10.068 9.286 1.00 88.25 95 ARG A CA 1
ATOM 712 C C . ARG A 1 95 ? -4.518 8.708 8.720 1.00 88.25 95 ARG A C 1
ATOM 714 O O . ARG A 1 95 ? -3.441 8.578 8.153 1.00 88.25 95 ARG A O 1
ATOM 721 N N . VAL A 1 96 ? -5.377 7.703 8.897 1.00 92.75 96 VAL A N 1
ATOM 722 C CA . VAL A 1 96 ? -5.148 6.349 8.373 1.00 92.75 96 VAL A CA 1
ATOM 723 C C . VAL A 1 96 ? -5.180 6.361 6.848 1.00 92.75 96 VAL A C 1
ATOM 725 O O . VAL A 1 96 ? -4.292 5.786 6.222 1.00 92.75 96 VAL A O 1
ATOM 728 N N . ALA A 1 97 ? -6.155 7.052 6.259 1.00 91.81 97 ALA A N 1
ATOM 729 C CA . ALA A 1 97 ? -6.296 7.213 4.822 1.00 91.81 97 ALA A CA 1
ATOM 730 C C . ALA A 1 97 ? -5.104 7.973 4.235 1.00 91.81 97 ALA A C 1
ATOM 732 O O . ALA A 1 97 ? -4.476 7.457 3.321 1.00 91.81 97 ALA A O 1
ATOM 733 N N . SER A 1 98 ? -4.719 9.122 4.802 1.00 88.81 98 SER A N 1
ATOM 734 C CA . SER A 1 98 ? -3.554 9.872 4.307 1.00 88.81 98 SER A CA 1
ATOM 735 C C . SER A 1 98 ? -2.245 9.089 4.463 1.00 88.81 98 SER A C 1
ATOM 737 O O . SER A 1 98 ? -1.434 9.021 3.546 1.00 88.81 98 SER A O 1
ATOM 739 N N . PHE A 1 99 ? -2.043 8.393 5.584 1.00 87.81 99 PHE A N 1
ATOM 740 C CA . PHE A 1 99 ? -0.861 7.547 5.749 1.00 87.81 99 PHE A CA 1
ATOM 741 C C . PHE A 1 99 ? -0.822 6.381 4.746 1.00 87.81 99 PHE A C 1
ATOM 743 O O . PHE A 1 99 ? 0.220 6.094 4.162 1.00 87.81 99 PHE A O 1
ATOM 750 N N . SER A 1 100 ? -1.946 5.699 4.534 1.00 91.69 100 SER A N 1
ATOM 751 C CA . SER A 1 100 ? -1.977 4.513 3.672 1.00 91.69 100 SER A CA 1
ATOM 752 C C . SER A 1 100 ? -1.937 4.885 2.189 1.00 91.69 100 SER A C 1
ATOM 754 O O . S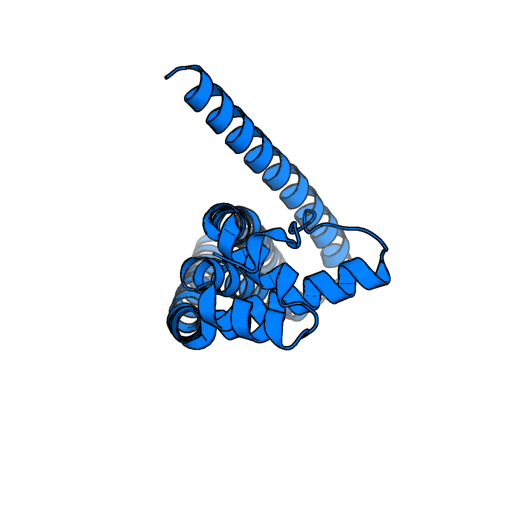ER A 1 100 ? -1.211 4.261 1.418 1.00 91.69 100 SER A O 1
ATOM 756 N N . ASN A 1 101 ? -2.682 5.918 1.798 1.00 90.25 101 ASN A N 1
ATOM 757 C CA . ASN A 1 101 ? -2.835 6.311 0.403 1.00 90.25 101 ASN A CA 1
ATOM 758 C C . ASN A 1 101 ? -1.703 7.228 -0.053 1.00 90.25 101 ASN A C 1
ATOM 760 O O . ASN A 1 101 ? -1.141 6.976 -1.114 1.00 90.25 101 ASN A O 1
ATOM 764 N N . ASP A 1 102 ? -1.356 8.242 0.742 1.00 85.31 102 ASP A N 1
ATOM 765 C CA . ASP A 1 102 ? -0.366 9.243 0.344 1.00 85.31 102 ASP A CA 1
ATOM 766 C C . ASP A 1 102 ? 1.037 8.720 0.666 1.00 85.31 102 ASP A C 1
ATOM 768 O O . ASP A 1 102 ? 1.842 8.504 -0.226 1.00 85.31 102 ASP A O 1
ATOM 772 N N . VAL A 1 103 ? 1.332 8.394 1.929 1.00 85.19 103 VAL A N 1
ATOM 773 C CA . VAL A 1 103 ? 2.703 7.998 2.310 1.00 85.19 103 VAL A CA 1
ATOM 774 C C . VAL A 1 103 ? 3.084 6.646 1.713 1.00 85.19 103 VAL A C 1
ATOM 776 O O . VAL A 1 103 ? 4.066 6.538 0.981 1.00 85.19 103 VAL A O 1
ATOM 779 N N . ILE A 1 104 ? 2.329 5.591 2.027 1.00 87.50 104 ILE A N 1
ATOM 780 C CA . ILE A 1 104 ? 2.687 4.241 1.569 1.00 87.50 104 ILE A CA 1
ATOM 781 C C . ILE A 1 104 ? 2.435 4.087 0.069 1.00 87.50 104 ILE A C 1
ATOM 783 O O . ILE A 1 104 ? 3.246 3.461 -0.616 1.00 87.50 104 ILE A O 1
ATOM 787 N N . GLY A 1 105 ? 1.357 4.677 -0.451 1.00 87.75 105 GLY A N 1
ATOM 788 C CA . GLY A 1 105 ? 1.067 4.677 -1.881 1.00 87.75 105 GLY A CA 1
ATOM 789 C C . GLY A 1 105 ? 2.153 5.367 -2.709 1.00 87.75 105 GLY A C 1
ATOM 790 O O . GLY A 1 105 ? 2.623 4.764 -3.676 1.00 87.75 105 GLY A O 1
ATOM 791 N N . ASP A 1 106 ? 2.616 6.557 -2.311 1.00 87.06 106 ASP A N 1
ATOM 792 C CA . ASP A 1 106 ? 3.668 7.284 -3.039 1.00 87.06 106 ASP A CA 1
ATOM 793 C C . ASP A 1 106 ? 5.026 6.583 -2.936 1.00 87.06 106 ASP A C 1
ATOM 795 O O . ASP A 1 106 ? 5.777 6.533 -3.917 1.00 87.06 106 ASP A O 1
ATOM 799 N N . ILE A 1 107 ? 5.339 5.975 -1.784 1.00 87.38 107 ILE A N 1
ATOM 800 C CA . ILE A 1 107 ? 6.539 5.140 -1.627 1.00 87.38 107 ILE A CA 1
ATOM 801 C C . ILE A 1 107 ? 6.457 3.930 -2.558 1.00 87.38 107 ILE A C 1
ATOM 803 O O . ILE A 1 107 ? 7.398 3.682 -3.309 1.00 87.38 107 ILE A O 1
ATOM 807 N N . ALA A 1 108 ? 5.348 3.186 -2.550 1.00 89.25 108 ALA A N 1
ATOM 808 C CA . ALA A 1 108 ? 5.180 2.023 -3.418 1.00 89.25 108 ALA A CA 1
ATOM 809 C C . ALA A 1 108 ? 5.289 2.419 -4.899 1.00 89.25 108 ALA A C 1
ATOM 811 O O . ALA A 1 108 ? 6.001 1.762 -5.660 1.00 89.25 108 ALA A O 1
ATOM 812 N N . GLY A 1 109 ? 4.667 3.536 -5.292 1.00 89.06 109 GLY A N 1
ATOM 813 C CA . GLY A 1 109 ? 4.767 4.101 -6.638 1.00 89.06 109 GLY A CA 1
ATOM 814 C C . GLY A 1 109 ? 6.206 4.451 -7.022 1.00 89.06 109 GLY A C 1
ATOM 815 O O . GLY A 1 109 ? 6.719 3.950 -8.021 1.00 89.06 109 GLY A O 1
ATOM 816 N N . THR A 1 110 ? 6.901 5.231 -6.195 1.00 87.44 110 THR A N 1
ATOM 817 C CA . THR A 1 110 ? 8.279 5.675 -6.466 1.00 87.44 110 THR A CA 1
ATOM 818 C C . THR A 1 110 ? 9.261 4.504 -6.510 1.00 87.44 110 THR A C 1
ATOM 820 O O . THR A 1 110 ? 10.082 4.404 -7.424 1.00 87.44 110 THR A O 1
ATOM 823 N N . VAL A 1 111 ? 9.166 3.581 -5.548 1.00 87.75 111 VAL A N 1
ATOM 824 C CA . VAL A 1 111 ? 10.043 2.406 -5.477 1.00 87.75 111 VAL A CA 1
ATOM 825 C C . VAL A 1 111 ? 9.760 1.456 -6.644 1.00 87.75 111 VAL A C 1
ATOM 827 O O . VAL A 1 111 ? 10.704 0.975 -7.269 1.00 87.75 111 VAL A O 1
ATOM 830 N N . SER A 1 112 ? 8.491 1.224 -7.002 1.00 90.44 112 SER A N 1
ATOM 831 C CA . SER A 1 112 ? 8.141 0.400 -8.169 1.00 90.44 112 SER A CA 1
ATOM 832 C C . SER A 1 112 ? 8.672 0.996 -9.479 1.00 90.44 112 SER A C 1
ATOM 834 O O . SER A 1 112 ? 9.210 0.259 -10.304 1.00 90.44 112 SER A O 1
ATOM 836 N N . GLY A 1 113 ? 8.634 2.324 -9.636 1.00 88.94 113 GLY A N 1
ATOM 837 C CA . GLY A 1 113 ? 9.246 3.023 -10.768 1.00 88.94 113 GLY A CA 1
ATOM 838 C C . GLY A 1 113 ? 10.766 2.841 -10.827 1.00 88.94 113 GLY A C 1
ATOM 839 O O . GLY A 1 113 ? 11.306 2.491 -11.877 1.00 88.94 113 GLY A O 1
ATOM 840 N N . ALA A 1 114 ? 11.458 2.989 -9.693 1.00 87.44 114 ALA A N 1
ATOM 841 C CA . ALA A 1 114 ? 12.905 2.771 -9.608 1.00 87.44 114 ALA A CA 1
ATOM 842 C C . ALA A 1 114 ? 13.302 1.320 -9.943 1.00 87.44 114 ALA A C 1
ATOM 844 O O . ALA A 1 114 ? 14.294 1.077 -10.639 1.00 87.44 114 ALA A O 1
ATOM 845 N N . ILE A 1 115 ? 12.508 0.342 -9.497 1.00 88.31 115 ILE A N 1
ATOM 846 C CA . ILE A 1 115 ? 12.712 -1.073 -9.835 1.00 88.31 115 ILE A CA 1
ATOM 847 C C . ILE A 1 115 ? 12.437 -1.320 -11.315 1.00 88.31 115 ILE A C 1
ATOM 849 O O . ILE A 1 115 ? 13.225 -2.000 -11.967 1.00 88.31 115 ILE A O 1
ATOM 853 N N . GLY A 1 116 ? 11.367 -0.741 -11.864 1.00 90.69 116 GLY A N 1
ATOM 854 C CA . GLY A 1 116 ? 11.055 -0.814 -13.290 1.00 90.69 116 GLY A CA 1
ATOM 855 C C . GLY A 1 116 ? 12.208 -0.297 -14.151 1.00 90.69 116 GLY A C 1
ATOM 856 O O . GLY A 1 116 ? 12.645 -0.986 -15.069 1.00 90.69 116 GLY A O 1
ATOM 857 N N . ALA A 1 117 ? 12.779 0.855 -13.793 1.00 88.31 117 ALA A N 1
ATOM 858 C CA . ALA A 1 117 ? 13.970 1.389 -14.452 1.00 88.31 117 ALA A CA 1
ATOM 859 C C . ALA A 1 117 ? 15.183 0.450 -14.319 1.00 88.31 117 ALA A C 1
ATOM 861 O O . ALA A 1 117 ? 15.897 0.222 -15.294 1.00 88.31 117 ALA A O 1
ATOM 862 N N . SER A 1 118 ? 15.385 -0.150 -13.141 1.00 86.88 118 SER A N 1
ATOM 863 C CA . SER A 1 118 ? 16.470 -1.113 -12.903 1.00 86.88 118 SER A CA 1
ATOM 864 C C . SER A 1 118 ? 16.329 -2.384 -13.752 1.00 86.88 118 SER A C 1
ATOM 866 O O . SER A 1 118 ? 17.331 -2.916 -14.229 1.00 86.88 118 SER A O 1
ATOM 868 N N . ILE A 1 119 ? 15.098 -2.855 -13.985 1.00 88.81 119 ILE A N 1
ATOM 869 C CA . ILE A 1 119 ? 14.808 -3.982 -14.887 1.00 88.81 119 ILE A CA 1
ATOM 870 C C . ILE A 1 119 ? 15.210 -3.627 -16.318 1.00 88.81 119 ILE A C 1
ATOM 872 O O . ILE A 1 119 ? 15.918 -4.401 -16.959 1.00 88.81 119 ILE A O 1
ATOM 876 N N . ILE A 1 120 ? 14.807 -2.449 -16.805 1.00 90.06 120 ILE A N 1
ATOM 877 C CA . ILE A 1 120 ? 15.170 -1.989 -18.152 1.00 90.06 120 ILE A CA 1
ATOM 878 C C . ILE A 1 120 ? 16.684 -1.833 -18.293 1.00 90.06 120 ILE A C 1
ATOM 880 O O . ILE A 1 120 ? 17.252 -2.300 -19.276 1.00 90.06 120 ILE A O 1
ATOM 884 N N . PHE A 1 121 ? 17.356 -1.257 -17.295 1.00 85.75 121 PHE A N 1
ATOM 885 C CA . PHE A 1 121 ? 18.813 -1.139 -17.298 1.00 85.75 121 PHE A CA 1
ATOM 886 C C . PHE A 1 121 ? 19.492 -2.510 -17.431 1.00 85.75 121 PHE A C 1
ATOM 888 O O . PHE A 1 121 ? 20.403 -2.682 -18.237 1.00 85.75 121 PHE A O 1
ATOM 895 N N . ARG A 1 122 ? 19.002 -3.518 -16.699 1.00 84.44 122 ARG A N 1
ATOM 896 C CA . ARG A 1 122 ? 19.525 -4.886 -16.790 1.00 84.44 122 ARG A CA 1
ATOM 897 C C . ARG A 1 122 ? 19.238 -5.546 -18.141 1.00 84.44 122 ARG A C 1
ATOM 899 O O . ARG A 1 122 ? 20.087 -6.283 -18.628 1.00 84.44 122 ARG A O 1
ATOM 906 N N . LEU A 1 123 ? 18.079 -5.280 -18.746 1.00 86.12 123 LEU A N 1
ATOM 907 C CA . LEU A 1 123 ? 17.735 -5.775 -20.084 1.00 86.12 123 LEU A CA 1
ATOM 908 C C . LEU A 1 123 ? 18.671 -5.211 -21.156 1.00 86.12 123 LEU A C 1
ATOM 910 O O . LEU A 1 123 ? 19.160 -5.968 -21.984 1.00 86.12 123 LEU A O 1
ATOM 914 N N . VAL A 1 124 ? 18.975 -3.914 -21.105 1.00 86.62 124 VAL A N 1
ATOM 915 C CA . VAL A 1 124 ? 19.892 -3.267 -22.060 1.00 86.62 124 VAL A CA 1
ATOM 916 C C . VAL A 1 124 ? 21.316 -3.820 -21.940 1.00 86.62 124 VAL A C 1
ATOM 918 O O . VAL A 1 124 ? 21.999 -3.974 -22.947 1.00 86.62 124 VAL A O 1
ATOM 921 N N . LEU A 1 125 ? 21.767 -4.168 -20.728 1.00 84.31 125 LEU A N 1
ATOM 922 C CA . LEU A 1 125 ? 23.066 -4.827 -20.539 1.00 84.31 125 LEU A CA 1
ATOM 923 C C . LEU A 1 125 ? 23.127 -6.231 -21.161 1.00 84.31 125 LEU A C 1
ATOM 925 O O . LEU A 1 125 ? 24.210 -6.674 -21.533 1.00 84.31 125 LEU A O 1
ATOM 929 N N . LEU A 1 126 ? 21.994 -6.934 -21.241 1.00 83.44 126 LEU A N 1
ATOM 930 C CA . LEU A 1 126 ? 21.905 -8.255 -21.871 1.00 83.44 126 LEU A CA 1
ATOM 931 C C . LEU A 1 126 ? 21.775 -8.149 -23.398 1.00 83.44 126 LEU A C 1
ATOM 933 O O . LEU A 1 126 ? 22.345 -8.965 -24.111 1.00 83.44 126 LEU A O 1
ATOM 937 N N . GLU A 1 127 ? 21.059 -7.134 -23.884 1.00 84.06 127 GLU A N 1
ATOM 938 C CA . GLU A 1 127 ? 20.751 -6.902 -25.299 1.00 84.06 127 GLU A CA 1
ATOM 939 C C . GLU A 1 127 ? 21.045 -5.428 -25.666 1.00 84.06 127 GLU A C 1
ATOM 941 O O . GLU A 1 127 ? 20.152 -4.572 -25.600 1.00 84.06 127 GLU A O 1
ATOM 946 N N . PRO A 1 128 ? 22.286 -5.096 -26.078 1.00 78.00 128 PRO A N 1
ATOM 947 C CA . PRO A 1 128 ? 22.730 -3.713 -26.311 1.00 78.00 128 PRO A CA 1
ATOM 948 C C . PRO A 1 128 ? 22.000 -2.952 -27.435 1.00 78.00 128 PRO A C 1
ATOM 950 O O . PRO A 1 128 ? 22.235 -1.760 -27.614 1.00 78.00 128 PRO A O 1
ATOM 953 N N . GLY A 1 129 ? 21.132 -3.618 -28.206 1.00 79.69 129 GLY A N 1
ATOM 954 C CA . GLY A 1 129 ? 20.339 -3.023 -29.289 1.00 79.69 129 GLY A CA 1
ATOM 955 C C . GLY A 1 129 ? 18.940 -2.541 -28.882 1.00 79.69 129 GLY A C 1
ATOM 956 O O . GLY A 1 129 ? 18.208 -2.015 -29.722 1.00 79.69 129 GLY A O 1
ATOM 957 N N . LEU A 1 130 ? 18.530 -2.729 -27.623 1.00 82.31 130 LEU A N 1
ATOM 958 C CA . LEU A 1 130 ? 17.189 -2.349 -27.177 1.00 82.31 130 LEU A CA 1
ATOM 959 C C . LEU A 1 130 ? 17.031 -0.828 -27.078 1.00 82.31 130 LEU A C 1
ATOM 961 O O . LEU A 1 130 ? 17.833 -0.125 -26.467 1.00 82.31 130 LEU A O 1
ATOM 965 N N . ASN A 1 131 ? 15.923 -0.315 -27.615 1.00 87.00 131 ASN A N 1
ATOM 966 C CA . ASN A 1 131 ? 15.556 1.086 -27.450 1.00 87.00 131 ASN A CA 1
ATOM 967 C C . ASN A 1 131 ? 15.034 1.333 -26.022 1.00 87.00 131 ASN A C 1
ATOM 969 O O . ASN A 1 131 ? 13.849 1.142 -25.736 1.00 87.00 131 ASN A O 1
ATOM 973 N N . THR A 1 132 ? 15.921 1.784 -25.134 1.00 86.62 132 THR A N 1
ATOM 974 C CA . THR A 1 132 ? 15.642 2.065 -23.715 1.00 86.62 132 THR A CA 1
ATOM 975 C C . THR A 1 132 ? 14.412 2.946 -23.505 1.00 86.62 132 THR A C 1
ATOM 977 O O . THR A 1 132 ? 13.677 2.748 -22.540 1.00 86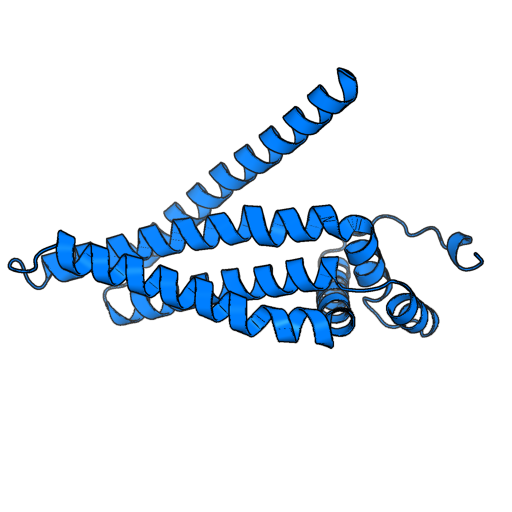.62 132 THR A O 1
ATOM 980 N N . PHE A 1 133 ? 14.151 3.893 -24.411 1.00 88.00 133 PHE A N 1
ATOM 981 C CA . PHE A 1 133 ? 12.994 4.777 -24.312 1.00 88.00 133 PHE A CA 1
ATOM 982 C C . PHE A 1 133 ? 11.681 4.017 -24.523 1.00 88.00 133 PHE A C 1
ATOM 984 O O . PHE A 1 133 ? 10.770 4.131 -23.705 1.00 88.00 133 PHE A O 1
ATOM 991 N N . VAL A 1 134 ? 11.595 3.194 -25.574 1.00 90.00 134 VAL A N 1
ATOM 992 C CA . VAL A 1 134 ? 10.384 2.413 -25.882 1.00 90.00 134 VAL A CA 1
ATOM 993 C C . VAL A 1 134 ? 10.092 1.416 -24.763 1.00 90.00 134 VAL A C 1
ATOM 995 O O . VAL A 1 134 ? 8.983 1.390 -24.234 1.00 90.00 134 VAL A O 1
ATOM 998 N N . TYR A 1 135 ? 11.092 0.639 -24.344 1.00 89.44 135 TYR A N 1
ATOM 999 C CA . TYR A 1 135 ? 10.907 -0.342 -23.273 1.00 89.44 135 TYR A CA 1
ATOM 1000 C C . TYR A 1 135 ? 10.649 0.317 -21.912 1.00 89.44 135 TYR A C 1
ATOM 1002 O O . TYR A 1 135 ? 9.818 -0.171 -21.149 1.00 89.44 135 TYR A O 1
ATOM 1010 N N . GLY A 1 136 ? 11.285 1.456 -21.623 1.00 91.00 136 GLY A N 1
ATOM 1011 C CA . GLY A 1 136 ? 11.006 2.259 -20.431 1.00 91.00 136 GLY A CA 1
ATOM 1012 C C . GLY A 1 136 ? 9.577 2.804 -20.399 1.00 91.00 136 GLY A C 1
ATOM 1013 O O . GLY A 1 136 ? 8.923 2.747 -19.354 1.00 91.00 136 GLY A O 1
ATOM 1014 N N . ALA A 1 137 ? 9.060 3.264 -21.542 1.00 92.19 137 ALA A N 1
ATOM 1015 C CA . ALA A 1 137 ? 7.681 3.726 -21.675 1.00 92.19 137 ALA A CA 1
ATOM 1016 C C . ALA A 1 137 ? 6.680 2.577 -21.489 1.00 92.19 137 ALA A C 1
ATOM 1018 O O . ALA A 1 137 ? 5.735 2.713 -20.713 1.00 92.19 137 ALA A O 1
ATOM 1019 N N . VAL A 1 138 ? 6.921 1.425 -22.126 1.00 93.25 138 VAL A N 1
ATOM 1020 C CA . VAL A 1 138 ? 6.093 0.218 -21.954 1.00 93.25 138 VAL A CA 1
ATOM 1021 C C . VAL A 1 138 ? 6.102 -0.242 -20.498 1.00 93.25 138 VAL A C 1
ATOM 1023 O O . VAL A 1 138 ? 5.045 -0.529 -19.944 1.00 93.25 138 VAL A O 1
ATOM 1026 N N . MET A 1 139 ? 7.268 -0.254 -19.849 1.00 92.94 139 MET A N 1
ATOM 1027 C CA . MET A 1 139 ? 7.398 -0.661 -18.451 1.00 92.94 139 MET A CA 1
ATOM 1028 C C . MET A 1 139 ? 6.647 0.279 -17.507 1.00 92.94 139 MET A C 1
ATOM 1030 O O . MET A 1 139 ? 5.865 -0.169 -16.671 1.00 92.94 139 MET A O 1
ATOM 1034 N N . THR A 1 140 ? 6.842 1.588 -17.665 1.00 92.62 140 THR A N 1
ATOM 1035 C CA . THR A 1 140 ? 6.142 2.608 -16.870 1.00 92.62 140 THR A CA 1
ATOM 1036 C C . THR A 1 140 ? 4.632 2.516 -17.075 1.00 92.62 140 THR A C 1
ATOM 1038 O O . THR A 1 140 ? 3.875 2.519 -16.105 1.00 92.62 140 THR A O 1
ATOM 1041 N N . GLY A 1 141 ? 4.192 2.364 -18.327 1.00 95.19 141 GLY A N 1
ATOM 1042 C CA . GLY A 1 141 ? 2.788 2.174 -18.677 1.00 95.19 141 GLY A CA 1
ATOM 1043 C C . GLY A 1 141 ? 2.195 0.907 -18.060 1.00 95.19 141 GLY A C 1
ATOM 1044 O O . GLY A 1 141 ? 1.103 0.961 -17.502 1.00 95.19 141 GLY A O 1
ATOM 1045 N N . ALA A 1 142 ? 2.924 -0.212 -18.084 1.00 95.00 142 ALA A N 1
ATOM 1046 C CA . ALA A 1 142 ? 2.492 -1.468 -17.477 1.00 95.00 142 ALA A CA 1
ATOM 1047 C C . ALA A 1 142 ? 2.359 -1.356 -15.951 1.00 95.00 142 ALA A C 1
ATOM 1049 O O . ALA A 1 142 ? 1.346 -1.775 -15.391 1.00 95.00 142 ALA A O 1
ATOM 1050 N N . VAL A 1 143 ? 3.338 -0.743 -15.275 1.00 94.25 143 VAL A N 1
ATOM 1051 C CA . VAL A 1 143 ? 3.282 -0.494 -13.823 1.00 94.25 143 VAL A CA 1
ATOM 1052 C C . VAL A 1 143 ? 2.099 0.407 -13.473 1.00 94.25 143 VAL A C 1
ATOM 1054 O O . VAL A 1 143 ? 1.344 0.094 -12.549 1.00 94.25 143 VAL A O 1
ATOM 1057 N N . ALA A 1 144 ? 1.893 1.492 -14.224 1.00 94.06 144 ALA A N 1
ATOM 1058 C CA . ALA A 1 144 ? 0.768 2.397 -14.020 1.00 94.06 144 ALA A CA 1
ATOM 1059 C C . ALA A 1 144 ? -0.575 1.683 -14.230 1.00 94.06 144 ALA A C 1
ATOM 1061 O O . ALA A 1 144 ? -1.448 1.763 -13.366 1.00 94.06 144 ALA A O 1
ATOM 1062 N N . ALA A 1 145 ? -0.721 0.934 -15.327 1.00 95.81 145 ALA A N 1
ATOM 1063 C CA . ALA A 1 145 ? -1.931 0.180 -15.633 1.00 95.81 145 ALA A CA 1
ATOM 1064 C C . ALA A 1 145 ? -2.266 -0.820 -14.520 1.00 95.81 145 ALA A C 1
ATOM 1066 O O . ALA A 1 145 ? -3.376 -0.776 -13.999 1.00 95.81 145 ALA A O 1
ATOM 1067 N N . LEU A 1 146 ? -1.297 -1.643 -14.096 1.00 94.62 146 LEU A N 1
ATOM 1068 C CA . LEU A 1 146 ? -1.477 -2.620 -13.016 1.00 94.62 146 LEU A CA 1
ATOM 1069 C C . LEU A 1 146 ? -1.841 -1.959 -11.683 1.00 94.62 146 LEU A C 1
ATOM 1071 O O . LEU A 1 146 ? -2.711 -2.446 -10.960 1.00 94.62 146 LEU A O 1
ATOM 1075 N N . THR A 1 147 ? -1.196 -0.839 -11.357 1.00 92.06 147 THR A N 1
ATOM 1076 C CA . THR A 1 147 ? -1.449 -0.119 -10.104 1.00 92.06 147 THR A CA 1
ATOM 1077 C C . THR A 1 147 ? -2.853 0.483 -10.097 1.00 92.06 147 THR A C 1
ATOM 1079 O O . THR A 1 147 ? -3.605 0.298 -9.139 1.00 92.06 147 THR A O 1
ATOM 1082 N N . VAL A 1 148 ? -3.240 1.175 -11.171 1.00 92.94 148 VAL A N 1
ATOM 1083 C CA . VAL A 1 148 ? -4.550 1.831 -11.275 1.00 92.94 148 VAL A CA 1
ATOM 1084 C C . VAL A 1 148 ? -5.674 0.797 -11.361 1.00 92.94 148 VAL A C 1
ATOM 1086 O O . VAL A 1 148 ? -6.668 0.930 -10.645 1.00 92.94 148 VAL A O 1
ATOM 1089 N N . SER A 1 149 ? -5.515 -0.262 -12.165 1.00 93.81 149 SER A N 1
ATOM 1090 C CA . SER A 1 149 ? -6.521 -1.324 -12.281 1.00 93.81 149 SER A CA 1
ATOM 1091 C C . SER A 1 149 ? -6.683 -2.097 -10.974 1.00 93.81 149 SER A C 1
ATOM 1093 O O . SER A 1 149 ? -7.806 -2.382 -10.563 1.00 93.81 149 SER A O 1
ATOM 1095 N N . GLY A 1 150 ? -5.577 -2.395 -10.284 1.00 91.94 150 GLY A N 1
ATOM 1096 C CA . GLY A 1 150 ? -5.596 -3.089 -8.999 1.00 91.94 150 GLY A CA 1
ATOM 1097 C C . GLY A 1 150 ? -6.311 -2.288 -7.910 1.00 91.94 150 GLY A C 1
ATOM 1098 O O . GLY A 1 150 ? -7.167 -2.829 -7.208 1.00 91.94 150 GLY A O 1
ATOM 1099 N N . LYS A 1 151 ? -6.044 -0.979 -7.822 1.00 91.94 151 LYS A N 1
ATOM 1100 C CA . LYS A 1 151 ? -6.773 -0.079 -6.913 1.00 91.94 151 LYS A CA 1
ATOM 1101 C C . LYS A 1 151 ? -8.258 0.005 -7.264 1.00 91.94 151 LYS A C 1
ATOM 1103 O O . LYS A 1 151 ? -9.104 -0.074 -6.378 1.00 91.94 151 LYS A O 1
ATOM 1108 N N . ALA A 1 152 ? -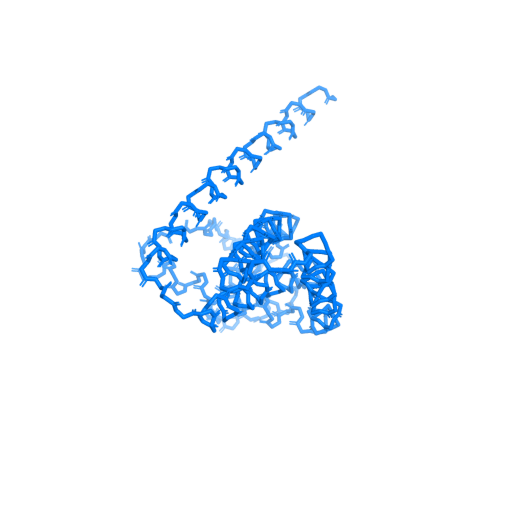8.593 0.135 -8.549 1.00 91.88 152 ALA A N 1
ATOM 1109 C CA . ALA A 1 152 ? -9.984 0.197 -8.995 1.00 91.88 152 ALA A CA 1
ATOM 1110 C C . ALA A 1 152 ? -10.769 -1.068 -8.609 1.00 91.88 152 ALA A C 1
ATOM 1112 O O . ALA A 1 152 ? -11.871 -0.962 -8.071 1.00 91.88 152 ALA A O 1
ATOM 1113 N N . PHE A 1 153 ? -10.174 -2.247 -8.806 1.00 90.12 153 PHE A N 1
ATOM 1114 C CA . PHE A 1 153 ? -10.759 -3.522 -8.391 1.00 90.12 153 PHE A CA 1
ATOM 1115 C C . PHE A 1 153 ? -10.940 -3.603 -6.865 1.00 90.12 153 PHE A C 1
ATOM 1117 O O . PHE A 1 153 ? -12.012 -3.960 -6.375 1.00 90.12 153 PHE A O 1
ATOM 1124 N N . GLY A 1 154 ? -9.916 -3.209 -6.103 1.00 91.69 154 GLY A N 1
ATOM 1125 C CA . GLY A 1 154 ? -9.927 -3.264 -4.642 1.00 91.69 154 GLY A CA 1
ATOM 1126 C C . GLY A 1 154 ? -10.939 -2.327 -3.977 1.00 91.69 154 GLY A C 1
ATOM 1127 O O . GLY A 1 154 ? -11.462 -2.658 -2.916 1.00 91.69 154 GLY A O 1
ATOM 1128 N N . LYS A 1 155 ? -11.262 -1.182 -4.589 1.00 92.00 155 LYS A N 1
ATOM 1129 C CA . LYS A 1 155 ? -12.152 -0.169 -3.991 1.00 92.00 155 LYS A CA 1
ATOM 1130 C C . LYS A 1 155 ? -13.561 -0.674 -3.707 1.00 92.00 155 LYS A C 1
ATOM 1132 O O . LYS A 1 155 ? -14.093 -0.392 -2.639 1.00 92.00 155 LYS A O 1
ATOM 1137 N N . SER A 1 156 ? -14.167 -1.417 -4.634 1.00 91.44 156 SER A N 1
ATOM 1138 C CA . SER A 1 156 ? -15.524 -1.940 -4.421 1.00 91.44 156 SER A CA 1
ATOM 1139 C C . SER A 1 156 ? -15.555 -2.905 -3.233 1.00 91.44 156 SER A C 1
ATOM 1141 O O . SER A 1 156 ? -16.408 -2.789 -2.354 1.00 91.44 156 SER A O 1
ATOM 1143 N N . TYR A 1 157 ? -14.555 -3.786 -3.149 1.00 92.75 157 TYR A N 1
ATOM 1144 C CA . TYR A 1 157 ? -14.378 -4.679 -2.007 1.00 92.75 157 TYR A CA 1
ATOM 1145 C C . TYR A 1 157 ? -14.131 -3.904 -0.701 1.00 92.75 157 TYR A C 1
ATOM 1147 O O . TYR A 1 157 ? -14.759 -4.196 0.313 1.00 92.75 157 TYR A O 1
ATOM 1155 N N . ALA A 1 158 ? -13.282 -2.871 -0.738 1.00 94.75 158 ALA A N 1
ATOM 1156 C CA . ALA A 1 158 ? -12.960 -2.030 0.413 1.00 94.75 158 ALA A CA 1
ATOM 1157 C C . ALA A 1 158 ? -14.189 -1.345 1.024 1.00 94.75 158 ALA A C 1
ATOM 1159 O O . ALA A 1 158 ? -14.272 -1.214 2.240 1.00 94.75 158 ALA A O 1
ATOM 1160 N N . ILE A 1 159 ? -15.129 -0.906 0.184 1.00 95.25 159 ILE A N 1
ATOM 1161 C CA . ILE A 1 159 ? -16.350 -0.219 0.618 1.00 95.25 159 ILE A CA 1
ATOM 1162 C C . ILE A 1 159 ? -17.357 -1.217 1.199 1.00 95.25 159 ILE A C 1
ATOM 1164 O O . ILE A 1 159 ? -17.897 -0.977 2.277 1.00 95.25 159 ILE A O 1
ATOM 1168 N N . ASN A 1 160 ? -17.588 -2.340 0.514 1.00 95.50 160 ASN A N 1
ATOM 1169 C CA . ASN A 1 160 ? -18.578 -3.334 0.941 1.00 95.50 160 ASN A CA 1
ATOM 1170 C C . ASN A 1 160 ? -18.166 -4.045 2.241 1.00 95.50 160 ASN A C 1
ATOM 1172 O O . ASN A 1 160 ? -18.998 -4.255 3.119 1.00 95.50 160 ASN A O 1
ATOM 1176 N N . GLU A 1 161 ? -16.874 -4.343 2.399 1.00 96.00 161 GLU A N 1
ATOM 1177 C CA . GLU A 1 161 ? -16.321 -5.061 3.556 1.00 96.00 161 GLU A CA 1
ATOM 1178 C C . GLU A 1 161 ? -15.530 -4.142 4.504 1.00 96.00 161 GLU A C 1
ATOM 1180 O O . GLU A 1 161 ? -14.680 -4.596 5.276 1.00 96.00 161 GLU A O 1
ATOM 1185 N N . ALA A 1 162 ? -15.808 -2.832 4.481 1.00 96.81 162 ALA A N 1
ATOM 1186 C CA . ALA A 1 162 ? -15.032 -1.818 5.200 1.00 96.81 162 ALA A CA 1
ATOM 1187 C C . ALA A 1 162 ? -14.850 -2.141 6.694 1.00 96.81 162 ALA A C 1
ATOM 1189 O O . ALA A 1 162 ? -13.741 -2.093 7.235 1.00 96.81 162 ALA A O 1
ATOM 1190 N N . ASN A 1 163 ? -15.941 -2.528 7.361 1.00 96.44 163 ASN A N 1
ATOM 1191 C CA . ASN A 1 163 ? -15.928 -2.853 8.786 1.00 96.44 163 ASN A CA 1
ATOM 1192 C C . ASN A 1 163 ? -15.106 -4.113 9.096 1.00 96.44 163 ASN A C 1
ATOM 1194 O O . ASN A 1 163 ? -14.405 -4.135 10.109 1.00 96.44 163 ASN A O 1
ATOM 1198 N N . GLU A 1 164 ? -15.153 -5.144 8.245 1.00 96.44 164 GLU A N 1
ATOM 1199 C CA . GLU A 1 164 ? -14.361 -6.365 8.437 1.00 96.44 164 GLU A CA 1
ATOM 1200 C C . GLU A 1 164 ? -12.874 -6.111 8.192 1.00 96.44 164 GLU A C 1
ATOM 1202 O O . GLU A 1 164 ? -12.041 -6.548 8.990 1.00 96.44 164 GLU A O 1
ATOM 1207 N N . ILE A 1 165 ? -12.535 -5.350 7.147 1.00 96.69 165 ILE A N 1
ATOM 1208 C CA . ILE A 1 165 ? -11.151 -4.971 6.835 1.00 96.69 165 ILE A CA 1
ATOM 1209 C C . ILE A 1 165 ? -10.548 -4.194 8.007 1.00 96.69 165 ILE A C 1
ATOM 1211 O O . ILE A 1 165 ? -9.479 -4.549 8.511 1.00 96.69 165 ILE A O 1
ATOM 1215 N N . ILE A 1 166 ? -11.250 -3.174 8.505 1.00 97.06 166 ILE A N 1
ATOM 1216 C CA . ILE A 1 166 ? -10.763 -2.362 9.626 1.00 97.06 166 ILE A CA 1
ATOM 1217 C C . ILE A 1 166 ? -10.733 -3.148 10.933 1.00 97.06 166 ILE A C 1
ATOM 1219 O O . ILE A 1 166 ? -9.805 -2.985 11.729 1.00 97.06 166 ILE A O 1
ATOM 1223 N N . PHE A 1 167 ? -11.680 -4.060 11.146 1.00 96.94 167 PHE A N 1
ATOM 1224 C CA . PHE A 1 167 ? -11.621 -4.972 12.280 1.00 96.94 167 PHE A CA 1
ATOM 1225 C C . PHE A 1 167 ? -10.398 -5.897 12.213 1.00 96.94 167 PHE A C 1
ATOM 1227 O O . PHE A 1 167 ? -9.713 -6.085 13.222 1.00 96.94 167 PHE A O 1
ATOM 1234 N N . PHE A 1 168 ? -10.078 -6.432 11.033 1.00 96.50 168 PHE A N 1
ATOM 1235 C CA . PHE A 1 168 ? -8.887 -7.247 10.816 1.00 96.50 168 PHE A CA 1
ATOM 1236 C C . PHE A 1 168 ? -7.602 -6.454 11.086 1.00 96.50 168 PHE A C 1
ATOM 1238 O O . PHE A 1 168 ? -6.747 -6.922 11.843 1.00 96.50 168 PHE A O 1
ATOM 1245 N N . VAL A 1 169 ? -7.494 -5.226 10.567 1.00 95.50 169 VAL A N 1
ATOM 1246 C CA . VAL A 1 169 ? -6.353 -4.334 10.848 1.00 95.50 169 VAL A CA 1
ATOM 1247 C C . VAL A 1 169 ? -6.256 -4.044 12.350 1.00 95.50 169 VAL A C 1
ATOM 1249 O O . VAL A 1 169 ? -5.181 -4.165 12.940 1.00 95.50 169 VAL A O 1
ATOM 1252 N N . GLY A 1 170 ? -7.380 -3.762 13.014 1.00 94.44 170 GLY A N 1
ATOM 1253 C CA . GLY A 1 170 ? -7.434 -3.578 14.465 1.00 94.44 170 GLY A CA 1
ATOM 1254 C C . GLY A 1 170 ? -6.957 -4.808 15.247 1.00 94.44 170 GLY A C 1
ATOM 1255 O O . GLY A 1 170 ? -6.242 -4.680 16.245 1.00 94.44 170 GLY A O 1
ATOM 1256 N N . LYS A 1 171 ? -7.278 -6.018 14.776 1.00 94.19 171 LYS A N 1
ATOM 1257 C CA . LYS A 1 171 ? -6.791 -7.277 15.358 1.00 94.19 171 LYS A CA 1
ATOM 1258 C C . LYS A 1 171 ? -5.283 -7.449 15.180 1.00 94.19 171 LYS A C 1
ATOM 1260 O O . LYS A 1 171 ? -4.622 -7.871 16.129 1.00 94.19 171 LYS A O 1
ATOM 1265 N N . LEU A 1 172 ? -4.729 -7.101 14.017 1.00 93.12 172 LEU A N 1
ATOM 1266 C CA . LEU A 1 172 ? -3.279 -7.116 13.798 1.00 93.12 172 LEU A CA 1
ATOM 1267 C C . LEU A 1 172 ? -2.566 -6.150 14.745 1.00 93.12 172 LEU A C 1
ATOM 1269 O O . LEU A 1 172 ? -1.621 -6.557 15.420 1.00 93.12 172 LEU A O 1
ATOM 1273 N N . ILE A 1 173 ? -3.067 -4.918 14.874 1.00 90.81 173 ILE A N 1
ATOM 1274 C CA . ILE A 1 173 ? -2.524 -3.932 15.818 1.00 90.81 173 ILE A CA 1
ATOM 1275 C C . ILE A 1 173 ? -2.574 -4.487 17.243 1.00 90.81 173 ILE A C 1
ATOM 1277 O O . ILE A 1 173 ? -1.562 -4.469 17.935 1.00 90.81 173 ILE A O 1
ATOM 1281 N N . TYR A 1 174 ? -3.699 -5.069 17.668 1.00 91.00 174 TYR A N 1
ATOM 1282 C CA . TYR A 1 174 ? -3.819 -5.679 18.996 1.00 91.00 174 TYR A CA 1
ATOM 1283 C C . TYR A 1 174 ? -2.775 -6.781 19.244 1.00 91.00 174 TYR A C 1
ATOM 1285 O O . TYR A 1 174 ? -2.207 -6.868 20.334 1.00 91.00 174 TYR A O 1
ATOM 1293 N N . ILE A 1 175 ? -2.505 -7.629 18.246 1.00 90.56 175 ILE A N 1
ATOM 1294 C CA . ILE A 1 175 ? -1.490 -8.687 18.350 1.00 90.56 175 ILE A CA 1
ATOM 1295 C C . ILE A 1 175 ? -0.092 -8.079 18.496 1.00 90.56 175 ILE A C 1
ATOM 1297 O O . ILE A 1 175 ? 0.679 -8.539 19.340 1.00 90.56 175 ILE A O 1
ATOM 1301 N N . VAL A 1 176 ? 0.227 -7.050 17.707 1.00 88.12 176 VAL A N 1
ATOM 1302 C CA . VAL A 1 176 ? 1.512 -6.340 17.778 1.00 88.12 176 VAL A CA 1
ATOM 1303 C C . VAL A 1 176 ? 1.681 -5.669 19.142 1.00 88.12 176 VAL A C 1
ATOM 1305 O O . VAL A 1 176 ? 2.697 -5.882 19.798 1.00 88.12 176 VAL A O 1
ATOM 1308 N N . GLU A 1 177 ? 0.666 -4.951 19.628 1.00 86.44 177 GLU A N 1
ATOM 1309 C CA . GLU A 1 177 ? 0.673 -4.325 20.957 1.00 86.44 177 GLU A CA 1
ATOM 1310 C C . GLU A 1 177 ? 0.894 -5.354 22.072 1.00 86.44 177 GLU A C 1
ATOM 1312 O O . GLU A 1 177 ? 1.687 -5.135 22.987 1.00 86.44 177 GLU A O 1
ATOM 1317 N N . LYS A 1 178 ? 0.231 -6.514 21.987 1.00 86.00 178 LYS A N 1
ATOM 1318 C CA . LYS A 1 178 ? 0.366 -7.578 22.989 1.00 86.00 178 LYS A CA 1
ATOM 1319 C C . LYS A 1 178 ? 1.744 -8.241 22.957 1.00 86.00 178 LYS A C 1
AT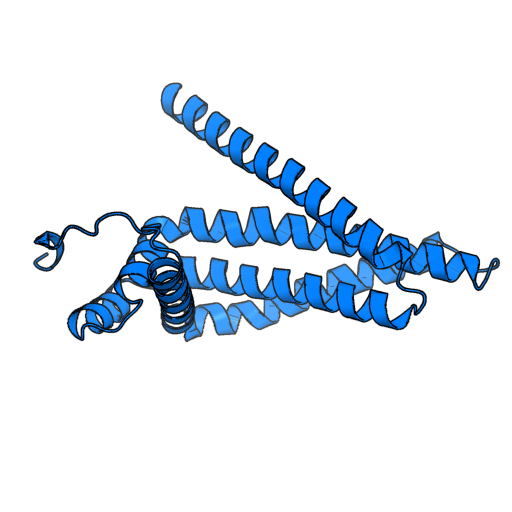OM 1321 O O . LYS A 1 178 ? 2.257 -8.588 24.016 1.00 86.00 178 LYS A O 1
ATOM 1326 N N . LYS A 1 179 ? 2.326 -8.441 21.769 1.00 85.56 179 LYS A N 1
ATOM 1327 C CA . LYS A 1 179 ? 3.642 -9.083 21.612 1.00 85.56 179 LYS A CA 1
ATOM 1328 C C . LYS A 1 179 ? 4.800 -8.162 21.990 1.00 85.56 179 LYS A C 1
ATOM 1330 O O . LYS A 1 179 ? 5.749 -8.633 22.602 1.00 85.56 179 LYS A O 1
ATOM 1335 N N . PHE A 1 180 ? 4.725 -6.882 21.634 1.00 79.69 180 PHE A N 1
ATOM 1336 C CA . PHE A 1 180 ? 5.817 -5.930 21.852 1.00 79.69 180 PHE A CA 1
ATOM 1337 C C . PHE A 1 180 ? 5.623 -5.038 23.090 1.00 79.69 180 PHE A C 1
ATOM 1339 O O . PHE A 1 180 ? 6.501 -4.247 23.412 1.00 79.69 180 PHE A O 1
ATOM 1346 N N . GLY A 1 181 ? 4.491 -5.137 23.796 1.00 69.12 181 GLY A N 1
ATOM 1347 C CA . GLY A 1 181 ? 4.228 -4.389 25.033 1.00 69.12 181 GLY A CA 1
ATOM 1348 C C . GLY A 1 181 ? 3.945 -2.891 24.842 1.00 69.12 181 GLY A C 1
ATOM 1349 O O . GLY A 1 181 ? 3.693 -2.188 25.821 1.00 69.12 181 GLY A O 1
ATOM 1350 N N . PHE A 1 182 ? 3.946 -2.390 23.604 1.00 65.56 182 PHE A N 1
ATOM 1351 C CA . PHE A 1 182 ? 3.619 -0.999 23.287 1.00 65.56 182 PHE A CA 1
ATOM 1352 C C . PHE A 1 182 ? 2.101 -0.790 23.221 1.00 65.56 182 PHE A C 1
ATOM 1354 O O . PHE A 1 182 ? 1.384 -1.585 22.623 1.00 65.56 182 PHE A O 1
ATOM 1361 N N . LYS A 1 183 ? 1.599 0.311 23.794 1.00 61.97 183 LYS A N 1
ATOM 1362 C CA . LYS A 1 183 ? 0.228 0.797 23.558 1.00 61.97 183 LYS A CA 1
ATOM 1363 C C . LYS A 1 183 ? 0.275 1.867 22.470 1.00 61.97 183 LYS A C 1
ATOM 1365 O O . LYS A 1 183 ? 0.555 3.022 22.774 1.00 61.97 183 LYS A O 1
ATOM 1370 N N . LEU A 1 184 ? 0.022 1.481 21.222 1.00 58.91 184 LEU A N 1
ATOM 1371 C CA . LEU A 1 184 ? -0.141 2.416 20.100 1.00 58.91 184 LEU A CA 1
ATOM 1372 C C . LEU A 1 184 ? -1.517 3.094 20.128 1.00 58.91 184 LEU A C 1
ATOM 1374 O O . LEU A 1 184 ? -1.681 4.229 19.689 1.00 58.91 184 LEU A O 1
ATOM 1378 N N . THR A 1 185 ? -2.507 2.407 20.682 1.00 60.06 185 THR A N 1
ATOM 1379 C CA . THR A 1 185 ? -3.883 2.872 20.782 1.00 60.06 185 THR A CA 1
ATOM 1380 C C . THR A 1 185 ? -4.049 3.623 22.099 1.00 60.06 185 THR A C 1
ATOM 1382 O O . THR A 1 185 ? -3.865 3.057 23.182 1.00 60.06 185 THR A O 1
ATOM 1385 N N . GLY A 1 186 ? -4.371 4.919 22.024 1.00 54.91 186 GLY A N 1
ATOM 1386 C CA . GLY A 1 186 ? -4.617 5.752 23.203 1.00 54.91 186 GLY A CA 1
ATOM 1387 C C . GLY A 1 186 ? -5.652 5.115 24.137 1.00 54.91 186 GLY A C 1
ATOM 1388 O O . GLY A 1 186 ? -6.512 4.355 23.693 1.00 54.91 186 GLY A O 1
ATOM 1389 N N . LYS A 1 187 ? -5.570 5.394 25.448 1.00 48.44 187 LYS A N 1
ATOM 1390 C CA . LYS A 1 187 ? -6.551 4.915 26.440 1.00 48.44 187 LYS A CA 1
ATOM 1391 C C . LYS A 1 187 ? -7.964 5.306 25.986 1.00 48.44 187 LYS A C 1
ATOM 1393 O O . LYS A 1 187 ? -8.396 6.427 26.234 1.00 48.44 187 LYS A O 1
ATOM 1398 N N . ILE A 1 188 ? -8.700 4.380 25.373 1.00 52.78 188 ILE A N 1
ATOM 1399 C CA . ILE A 1 188 ? -10.133 4.552 25.141 1.00 52.78 188 ILE A CA 1
ATOM 1400 C C . ILE A 1 188 ? -10.772 4.541 26.528 1.00 52.78 188 ILE A C 1
ATOM 1402 O O . ILE A 1 188 ? -10.857 3.503 27.193 1.00 52.78 188 ILE A O 1
ATOM 1406 N N . ASN A 1 189 ? -11.118 5.731 27.020 1.00 41.91 189 ASN A N 1
ATOM 1407 C CA . ASN A 1 189 ? -11.720 5.898 28.331 1.00 41.91 189 ASN A CA 1
ATOM 1408 C C . ASN A 1 189 ? -13.024 5.098 28.366 1.00 41.91 189 ASN A C 1
ATOM 1410 O O . ASN A 1 189 ? -13.975 5.394 27.649 1.00 41.91 189 ASN A O 1
ATOM 1414 N N . ARG A 1 190 ? -13.095 4.103 29.258 1.00 47.81 190 ARG A N 1
ATOM 1415 C CA . ARG A 1 190 ? -14.265 3.224 29.466 1.00 47.81 190 ARG A CA 1
ATOM 1416 C C . ARG A 1 190 ? -15.583 3.969 29.770 1.00 47.81 190 ARG A C 1
ATOM 1418 O O . ARG A 1 190 ? -16.619 3.320 29.849 1.00 47.81 190 ARG A O 1
ATOM 1425 N N . ARG A 1 191 ? -15.559 5.297 29.952 1.00 42.72 191 ARG A N 1
ATOM 1426 C CA . ARG A 1 191 ? -16.730 6.147 30.230 1.00 42.72 191 ARG A CA 1
ATOM 1427 C C . ARG A 1 191 ? -17.600 6.449 29.004 1.00 42.72 191 ARG A C 1
ATOM 1429 O O . ARG A 1 191 ? -18.758 6.790 29.193 1.00 42.72 191 ARG A O 1
ATOM 1436 N N . GLU A 1 192 ? -17.103 6.263 27.783 1.00 48.44 192 GLU A N 1
ATOM 1437 C CA . GLU A 1 192 ? -17.876 6.531 26.553 1.00 48.44 192 GLU A CA 1
ATOM 1438 C C . GLU A 1 192 ? -18.828 5.396 26.144 1.00 48.44 192 GLU A C 1
ATOM 1440 O O . GLU A 1 192 ? -19.572 5.522 25.186 1.00 48.44 192 GLU A O 1
ATOM 1445 N N . LYS A 1 193 ? -18.882 4.300 26.911 1.00 44.50 193 LYS A N 1
ATOM 1446 C CA . LYS A 1 193 ? -19.792 3.161 26.683 1.00 44.50 193 LYS A CA 1
ATOM 1447 C C . LYS A 1 193 ? -21.286 3.459 26.935 1.00 44.50 193 LYS A C 1
ATOM 1449 O O . LYS A 1 193 ? -22.078 2.523 26.945 1.00 44.50 193 LYS A O 1
ATOM 1454 N N . ARG A 1 194 ? -21.655 4.708 27.240 1.00 40.66 194 ARG A N 1
ATOM 1455 C CA . ARG A 1 194 ? -22.988 5.111 27.736 1.00 40.66 194 ARG A CA 1
ATOM 1456 C C . ARG A 1 194 ? -23.623 6.292 26.987 1.00 40.66 194 ARG A C 1
ATOM 1458 O O . ARG A 1 194 ? -24.626 6.806 27.471 1.00 40.66 194 ARG A O 1
ATOM 1465 N N . ARG A 1 195 ? -23.057 6.745 25.870 1.00 38.28 195 ARG A N 1
ATOM 1466 C CA . ARG A 1 195 ? -23.707 7.737 25.004 1.00 38.28 195 ARG A CA 1
ATOM 1467 C C . ARG A 1 195 ? -23.969 7.137 23.640 1.00 38.28 195 ARG A C 1
ATOM 1469 O O . ARG A 1 195 ? -23.096 6.364 23.194 1.00 38.28 195 ARG A O 1
#

Foldseek 3Di:
DVVVVVVVVVVVVVLVVVLVVVLVVVLVVVVVVVVPDPDLVVLVVVLVVLLVQLLLLQLLLLLLQQDDLPVLLVCVVVVPQLSLLLNLSNVPSVVSNCCSNPRSNVSSLVSSLVSLLVSLVVVCVVPVPDDSVVSSVVSNVVSVCSNVVSNVVSNVVSNVCSSVSSSVVSNVVRVVCVVVVDDPDPPPDPVVNPD